Protein AF-A0A534NJG7-F1 (afdb_monomer_lite)

Foldseek 3Di:
DDDVQFDDDWDDWEAAPLGKIWIWGAFGQDPVRFTATWIWIDNDNPPDTDTQGQVQFHHDDPAEHKEWEAENQGWIKIWDQGNQQFTWIWIDPPRRNDIDDIDGLCVVVLFRHKHHWEKYAYHRFKIKIKIWTFNQHDDQQDQPFFTQIFIKIWITNGNVPDIDMDRLQVLFGLATAHDHAPDDDALNPLFPRDKYWDADPLQKIKIKTFRQADDVSSVDSPAHSRDHDNNNNHGDTDMDIRQAAQGSHNVCGPVHHD

pLDDT: mean 92.82, std 7.78, range [56.84, 98.81]

Secondary structure (DSSP, 8-state):
--TTTEES-----EE-TTS-EEEEEEEEE-TTS-EEEEEEEESSTTSS-EEEE-TT----S-----EEEE-TT--EEEEEE-TTS-EEEEEESSTTSS-PPPEESSGGGT--EEEEEEEEE-STT-EEEEEEEES--S-TTSTT---EEEEEEEEESSTTSS-EEEES-TTS-SEES----S-SS-TT--STT--EEEE-TT--EEEEEEE---THHHH-TT--TTTS-GGGS--EEEEEE--SS--SSGGGTTSS--

Sequence (258 aa):
YNLTQCGGLHGHIRVSPDGTAYVPNEDCTDAAGVQRPAVVVSNDNGLTWNVRTISRAKSSRPGGDPSAAAGASNTLYVGYVNYDGHPNIAISRDHGLTWSKPFDAGAGYGIQNAEFAEVIAGDDDRAAFAFLGTPTPGDDQSSGFNGVWHLYVATTYNAGKTWVTADITPADPVQRGCIWNGGGSNPCRNLLDFNDITVDKIGRVLIGYADGCTGSCVDDPTANASFGPASAQDALATIARQASGKTLFRAYDGTLPK

Structure (mmCIF, N/CA/C/O backbone):
data_AF-A0A534NJG7-F1
#
_entry.id   AF-A0A534NJG7-F1
#
loop_
_atom_site.group_PDB
_atom_site.id
_atom_site.type_symbol
_atom_site.label_atom_id
_atom_site.label_alt_id
_atom_site.label_comp_id
_atom_site.label_asym_id
_atom_site.label_entity_id
_atom_site.label_seq_id
_atom_site.pdbx_PDB_ins_code
_atom_site.Cartn_x
_atom_site.Cartn_y
_atom_site.Cartn_z
_atom_site.occupancy
_atom_site.B_iso_or_equiv
_atom_site.auth_seq_id
_atom_site.auth_comp_id
_atom_site.auth_asym_id
_atom_site.auth_atom_id
_atom_site.pdbx_PDB_model_num
ATOM 1 N N . TYR A 1 1 ? -4.910 18.101 17.351 1.00 58.00 1 TYR A N 1
ATOM 2 C CA . TYR A 1 1 ? -3.784 18.071 16.404 1.00 58.00 1 TYR A CA 1
ATOM 3 C C . TYR A 1 1 ? -3.344 19.495 16.095 1.00 58.00 1 TYR A C 1
ATOM 5 O O . TYR A 1 1 ? -4.209 20.337 15.885 1.00 58.00 1 TYR A O 1
ATOM 13 N N . ASN A 1 2 ? -2.046 19.794 16.113 1.00 62.44 2 ASN A N 1
ATOM 14 C CA . ASN A 1 2 ? -1.509 21.027 15.529 1.00 62.44 2 ASN A CA 1
ATOM 15 C C . ASN A 1 2 ? -0.472 20.666 14.449 1.00 62.44 2 ASN A C 1
ATOM 17 O O . ASN A 1 2 ? 0.059 19.557 14.451 1.00 62.44 2 ASN A O 1
ATOM 21 N N . LEU A 1 3 ? -0.160 21.610 13.560 1.00 61.00 3 LEU A N 1
ATOM 22 C CA . LEU A 1 3 ? 0.772 21.418 12.436 1.00 61.00 3 LEU A CA 1
ATOM 23 C C . LEU A 1 3 ? 2.214 21.058 12.852 1.00 61.00 3 LEU A C 1
ATOM 25 O O . LEU A 1 3 ? 3.050 20.836 11.991 1.00 61.00 3 LEU A O 1
ATOM 29 N N . THR A 1 4 ? 2.531 21.039 14.151 1.00 68.50 4 THR A N 1
ATOM 30 C CA . THR A 1 4 ? 3.873 20.694 14.652 1.00 68.50 4 THR A CA 1
ATOM 31 C C . THR A 1 4 ? 3.995 19.238 15.101 1.00 68.50 4 THR A C 1
ATOM 33 O O . THR A 1 4 ? 5.092 18.801 15.428 1.00 68.50 4 THR A O 1
ATOM 36 N N . GLN A 1 5 ? 2.887 18.489 15.156 1.00 82.62 5 GLN A N 1
ATOM 37 C CA . GLN A 1 5 ? 2.891 17.102 15.638 1.00 82.62 5 GLN A CA 1
ATOM 38 C C . GLN A 1 5 ? 3.202 16.082 14.546 1.00 82.62 5 GLN A C 1
ATOM 40 O O . GLN A 1 5 ? 3.773 15.038 14.860 1.00 82.62 5 GLN A O 1
ATOM 45 N N . CYS A 1 6 ? 2.827 16.376 13.302 1.00 88.75 6 CYS A N 1
ATOM 46 C CA . CYS A 1 6 ? 3.183 15.571 12.144 1.00 88.75 6 CYS A CA 1
ATOM 47 C C . CYS A 1 6 ? 3.633 16.478 10.998 1.00 88.75 6 CYS A C 1
ATOM 49 O O . CYS A 1 6 ? 3.140 17.602 10.870 1.00 88.75 6 CYS A O 1
ATOM 51 N N . GLY A 1 7 ? 4.591 16.002 10.212 1.00 84.62 7 GLY A N 1
ATOM 52 C CA . GLY A 1 7 ? 5.098 16.659 9.014 1.00 84.62 7 GLY A CA 1
ATOM 53 C C . GLY A 1 7 ? 4.730 15.886 7.752 1.00 84.62 7 GLY A C 1
ATOM 54 O O . GLY A 1 7 ? 4.012 14.891 7.811 1.00 84.62 7 GLY A O 1
ATOM 55 N N . GLY A 1 8 ? 5.249 16.366 6.622 1.00 80.62 8 GLY A N 1
ATOM 56 C CA . GLY A 1 8 ? 5.170 15.647 5.354 1.00 80.62 8 GLY A CA 1
ATOM 57 C C . GLY A 1 8 ? 3.787 15.637 4.708 1.00 80.62 8 GLY A C 1
ATOM 58 O O . GLY A 1 8 ? 2.964 16.532 4.941 1.00 80.62 8 GLY A O 1
ATOM 59 N N . LEU A 1 9 ? 3.597 14.658 3.831 1.00 80.56 9 LEU A N 1
ATOM 60 C CA . LEU A 1 9 ? 2.327 14.389 3.172 1.00 80.56 9 LEU A CA 1
ATOM 61 C C . LEU A 1 9 ? 1.477 13.496 4.091 1.00 80.56 9 LEU A C 1
ATOM 63 O O . LEU A 1 9 ? 1.755 13.336 5.278 1.00 80.56 9 LEU A O 1
ATOM 67 N N . HIS A 1 10 ? 0.312 13.075 3.630 1.00 89.31 10 HIS A N 1
ATOM 68 C CA . HIS A 1 10 ? -0.522 12.150 4.379 1.00 89.31 10 HIS A CA 1
ATOM 69 C C . HIS A 1 10 ? -1.327 11.338 3.379 1.00 89.31 10 HIS A C 1
ATOM 71 O O . HIS A 1 10 ? -1.745 11.851 2.341 1.00 89.31 10 HIS A O 1
ATOM 77 N N . GLY A 1 11 ? -1.637 10.096 3.727 1.00 91.25 11 GLY A N 1
ATOM 78 C CA . GLY A 1 11 ? -2.454 9.267 2.859 1.00 91.25 11 GLY A CA 1
ATOM 79 C C . GLY A 1 11 ? -3.928 9.632 2.883 1.00 91.25 11 GLY A C 1
ATOM 80 O O . GLY A 1 11 ? -4.393 10.564 3.556 1.00 91.25 11 GLY A O 1
ATOM 81 N N . HIS A 1 12 ? -4.684 8.851 2.122 1.00 92.00 12 HIS A N 1
ATOM 82 C CA . HIS A 1 12 ? -6.112 9.043 1.940 1.00 92.00 12 HIS A CA 1
ATOM 83 C C . HIS A 1 12 ? -6.890 8.837 3.247 1.00 92.00 12 HIS A C 1
ATOM 85 O O . HIS A 1 12 ? -6.704 7.854 3.970 1.00 92.00 12 HIS A O 1
ATOM 91 N N . ILE A 1 13 ? -7.815 9.759 3.533 1.00 94.56 13 ILE A N 1
ATOM 92 C CA . ILE A 1 13 ? -8.723 9.629 4.673 1.00 94.56 13 ILE A CA 1
ATOM 93 C C . ILE A 1 13 ? -9.626 8.407 4.505 1.00 94.56 13 ILE A C 1
ATOM 95 O O . ILE A 1 13 ? -10.226 8.190 3.450 1.00 94.56 13 ILE A O 1
ATOM 99 N N . ARG A 1 14 ? -9.776 7.627 5.575 1.00 95.50 14 ARG A N 1
ATOM 100 C CA . ARG A 1 14 ? -10.650 6.451 5.624 1.00 95.50 14 ARG A CA 1
ATOM 101 C C . ARG A 1 14 ? -11.566 6.530 6.833 1.00 95.50 14 ARG A C 1
ATOM 103 O O . ARG A 1 14 ? -11.164 6.999 7.893 1.00 95.50 14 ARG A O 1
ATOM 110 N N . VAL A 1 15 ? -12.805 6.079 6.668 1.00 96.56 15 VAL A N 1
ATOM 111 C CA . VAL A 1 15 ? -13.825 6.103 7.723 1.00 96.56 15 VAL A CA 1
ATOM 112 C C . VAL A 1 15 ? -14.243 4.670 8.028 1.00 96.56 15 VAL A C 1
ATOM 114 O O . VAL A 1 15 ? -14.611 3.930 7.115 1.00 96.56 15 VAL A O 1
ATOM 117 N N . SER A 1 16 ? -14.148 4.263 9.291 1.00 96.31 16 SER A N 1
ATOM 118 C CA . SER A 1 16 ? -14.582 2.940 9.745 1.00 96.31 16 SER A CA 1
ATOM 119 C C . SER A 1 16 ? -16.105 2.835 9.857 1.00 96.31 16 SER A C 1
ATOM 121 O O . SER A 1 16 ? -16.796 3.855 9.908 1.00 96.31 16 SER A O 1
ATOM 123 N N . PRO A 1 17 ? -16.658 1.610 9.932 1.00 96.62 17 PRO A N 1
ATOM 124 C CA . PRO A 1 17 ? -18.097 1.390 10.093 1.00 96.62 17 PRO A CA 1
ATOM 125 C C . PRO A 1 17 ? -18.761 2.130 11.264 1.00 96.62 17 PRO A C 1
ATOM 127 O O . PRO A 1 17 ? -19.941 2.460 11.178 1.00 96.62 17 PRO A O 1
ATOM 130 N N . ASP A 1 18 ? -18.031 2.404 12.348 1.00 96.31 18 ASP A N 1
ATOM 131 C CA . ASP A 1 18 ? -18.535 3.186 13.487 1.00 96.31 18 ASP A CA 1
ATOM 132 C C . ASP A 1 18 ? -18.445 4.715 13.320 1.00 96.31 18 ASP A C 1
ATOM 134 O O . ASP A 1 18 ? -18.813 5.451 14.234 1.00 96.31 18 ASP A O 1
ATOM 138 N N . GLY A 1 19 ? -17.978 5.201 12.167 1.00 96.88 19 GLY A N 1
ATOM 139 C CA . GLY A 1 19 ? -17.834 6.625 11.868 1.00 96.88 19 GLY A CA 1
ATOM 140 C C . GLY A 1 19 ? -16.500 7.240 12.298 1.00 96.88 19 GLY A C 1
ATOM 141 O O . GLY A 1 19 ? -16.309 8.440 12.108 1.00 96.88 19 GLY A O 1
ATOM 142 N N . THR A 1 20 ? -15.562 6.458 12.843 1.00 97.88 20 THR A N 1
ATOM 143 C CA . THR A 1 20 ? -14.220 6.964 13.161 1.00 97.88 20 THR A CA 1
ATOM 144 C C . THR A 1 20 ? -13.448 7.277 11.879 1.00 97.88 20 THR A C 1
ATOM 146 O O . THR A 1 20 ? -13.284 6.424 11.008 1.00 97.88 20 THR A O 1
ATOM 149 N N . ALA A 1 21 ? -12.943 8.503 11.765 1.00 97.81 21 ALA A N 1
ATOM 150 C CA . ALA A 1 21 ? -12.100 8.933 10.660 1.00 97.81 21 ALA A CA 1
ATOM 151 C C . ALA A 1 21 ? -10.615 8.741 10.992 1.00 97.81 21 ALA A C 1
ATOM 153 O O . ALA A 1 21 ? -10.160 9.087 12.085 1.00 97.81 21 ALA A O 1
ATOM 154 N N . TYR A 1 22 ? -9.863 8.240 10.018 1.00 97.50 22 TYR A N 1
ATOM 155 C CA . TYR A 1 22 ? -8.427 8.000 10.075 1.00 97.50 22 TYR A CA 1
ATOM 156 C C . TYR A 1 22 ? -7.744 8.725 8.923 1.00 97.50 22 TYR A C 1
ATOM 158 O O . TYR A 1 22 ? -8.065 8.477 7.763 1.00 97.50 22 TYR A O 1
ATOM 166 N N . VAL A 1 23 ? -6.777 9.580 9.243 1.00 96.06 23 VAL A N 1
ATOM 167 C CA . VAL A 1 23 ? -5.837 10.153 8.274 1.00 96.06 23 VAL A CA 1
ATOM 168 C C . VAL A 1 23 ? -4.461 9.543 8.553 1.00 96.06 23 VAL A C 1
ATOM 170 O O . VAL A 1 23 ? -3.863 9.873 9.581 1.00 96.06 23 VAL A O 1
ATOM 173 N N . PRO A 1 24 ? -3.983 8.594 7.734 1.00 95.12 24 PRO A N 1
ATOM 174 C CA . PRO A 1 24 ? -2.650 8.024 7.895 1.00 95.12 24 PRO A CA 1
ATOM 175 C C . PRO A 1 24 ? -1.570 9.054 7.537 1.00 95.12 24 PRO A C 1
ATOM 177 O O . PRO A 1 24 ? -1.729 9.802 6.580 1.00 95.12 24 PRO A O 1
ATOM 180 N N . ASN A 1 25 ? -0.481 9.107 8.300 1.00 93.31 25 ASN A N 1
ATOM 181 C CA . ASN A 1 25 ? 0.634 10.028 8.061 1.00 93.31 25 ASN A CA 1
ATOM 182 C C . ASN A 1 25 ? 1.957 9.340 8.414 1.00 93.31 25 ASN A C 1
ATOM 184 O O . ASN A 1 25 ? 2.041 8.593 9.394 1.00 93.31 25 ASN A O 1
ATOM 188 N N . GLU A 1 26 ? 2.967 9.543 7.580 1.00 89.94 26 GLU A N 1
ATOM 189 C CA . GLU A 1 26 ? 4.264 8.882 7.651 1.00 89.94 26 GLU A CA 1
ATOM 190 C C . GLU A 1 26 ? 5.160 9.442 8.744 1.00 89.94 26 GLU A C 1
ATOM 192 O O . GLU A 1 26 ? 6.001 8.702 9.239 1.00 89.94 26 GLU A O 1
ATOM 197 N N . ASP A 1 27 ? 5.002 10.701 9.149 1.00 89.94 27 ASP A N 1
ATOM 198 C CA . ASP A 1 27 ? 5.974 11.405 9.982 1.00 89.94 27 ASP A CA 1
ATOM 199 C C . ASP A 1 27 ? 5.318 12.175 11.133 1.00 89.94 27 ASP A C 1
ATOM 201 O O . ASP A 1 27 ? 5.284 13.405 11.175 1.00 89.94 27 ASP A O 1
ATOM 205 N N . CYS A 1 28 ? 4.826 11.430 12.121 1.00 92.19 28 CYS A N 1
ATOM 206 C CA . CYS A 1 28 ? 4.321 11.979 13.372 1.00 92.19 28 CYS A CA 1
ATOM 207 C C . CYS A 1 28 ? 5.308 11.772 14.525 1.00 92.19 28 CYS A C 1
ATOM 209 O O . CYS A 1 28 ? 5.866 10.691 14.717 1.00 92.19 28 CYS A O 1
ATOM 211 N N . THR A 1 29 ? 5.461 12.789 15.371 1.00 91.06 29 THR A N 1
ATOM 212 C CA . THR A 1 29 ? 6.324 12.724 16.557 1.00 91.06 29 THR A CA 1
ATOM 213 C C . THR A 1 29 ? 5.577 12.095 17.735 1.00 91.06 29 THR A C 1
ATOM 215 O O . THR A 1 29 ? 4.522 12.579 18.153 1.00 91.06 29 THR A O 1
ATOM 218 N N . ASP A 1 30 ? 6.118 11.008 18.291 1.00 90.31 30 ASP A N 1
ATOM 219 C CA . ASP A 1 30 ? 5.579 10.375 19.497 1.00 90.31 30 ASP A CA 1
ATOM 220 C C . ASP A 1 30 ? 5.917 11.158 20.785 1.00 90.31 30 ASP A C 1
ATOM 222 O O . ASP A 1 30 ? 6.674 12.129 20.785 1.00 90.31 30 ASP A O 1
ATOM 226 N N . ALA A 1 31 ? 5.368 10.725 21.925 1.00 88.19 31 ALA A N 1
ATOM 227 C CA . ALA A 1 31 ? 5.602 11.377 23.219 1.00 88.19 31 ALA A CA 1
ATOM 228 C C . ALA A 1 31 ? 7.074 11.350 23.689 1.00 88.19 31 ALA A C 1
ATOM 230 O O . ALA A 1 31 ? 7.432 12.094 24.601 1.00 88.19 31 ALA A O 1
ATOM 231 N N . ALA A 1 32 ? 7.914 10.498 23.095 1.00 89.56 32 ALA A N 1
ATOM 232 C CA . ALA A 1 32 ? 9.347 10.408 23.357 1.00 89.56 32 ALA A CA 1
ATOM 233 C C . ALA A 1 32 ? 10.189 11.208 22.342 1.00 89.56 32 ALA A C 1
ATOM 235 O O . ALA A 1 32 ? 11.417 11.155 22.405 1.00 89.56 32 ALA A O 1
ATOM 236 N N . GLY A 1 33 ? 9.559 11.948 21.422 1.00 88.62 33 GLY A N 1
ATOM 237 C CA . GLY A 1 33 ? 10.247 12.735 20.399 1.00 88.62 33 GLY A CA 1
ATOM 238 C C . GLY A 1 33 ? 10.725 11.919 19.195 1.00 88.62 33 GLY A C 1
ATOM 239 O O . GLY A 1 33 ? 11.579 12.391 18.451 1.00 88.62 33 GLY A O 1
ATOM 240 N N . VAL A 1 34 ? 10.224 10.694 19.005 1.00 89.44 34 VAL A N 1
ATOM 241 C CA . VAL A 1 34 ? 10.601 9.825 17.880 1.00 89.44 34 VAL A CA 1
ATOM 242 C C . VAL A 1 34 ? 9.593 9.977 16.745 1.00 89.44 34 VAL A C 1
ATOM 244 O O . VAL A 1 34 ? 8.391 9.833 16.963 1.00 89.44 34 VAL A O 1
ATOM 247 N N . GLN A 1 35 ? 10.096 10.208 15.533 1.00 90.19 35 GLN A N 1
ATOM 248 C CA . GLN A 1 35 ? 9.315 10.227 14.295 1.00 90.19 35 GLN A CA 1
ATOM 249 C C . GLN A 1 35 ? 8.847 8.818 13.908 1.00 90.19 35 GLN A C 1
ATOM 251 O O . GLN A 1 35 ? 9.645 7.870 13.856 1.00 90.19 35 GLN A O 1
ATOM 256 N N . ARG A 1 36 ? 7.539 8.663 13.685 1.00 92.38 36 ARG A N 1
ATOM 257 C CA . ARG A 1 36 ? 6.889 7.384 13.377 1.00 92.38 36 ARG A CA 1
ATOM 258 C C . ARG A 1 36 ? 5.701 7.565 12.436 1.00 92.38 36 ARG A C 1
ATOM 260 O O . ARG A 1 36 ? 4.989 8.563 12.562 1.00 92.38 36 ARG A O 1
ATOM 267 N N . PRO A 1 37 ? 5.372 6.532 11.642 1.00 93.19 37 PRO A N 1
ATOM 268 C CA . PRO A 1 37 ? 4.081 6.461 10.991 1.00 93.19 37 PRO A CA 1
ATOM 269 C C . PRO A 1 37 ? 2.973 6.412 12.045 1.00 93.19 37 PRO A C 1
ATOM 271 O O . PRO A 1 37 ? 3.138 5.857 13.144 1.00 93.19 37 PRO A O 1
ATOM 274 N N . ALA A 1 38 ? 1.833 6.995 11.713 1.00 94.56 38 ALA A N 1
ATOM 275 C CA . ALA A 1 38 ? 0.699 7.131 12.605 1.00 94.56 38 ALA A CA 1
ATOM 276 C C . ALA A 1 38 ? -0.618 7.153 11.835 1.00 94.56 38 ALA A C 1
ATOM 278 O O . ALA A 1 38 ? -0.666 7.295 10.616 1.00 94.56 38 ALA A O 1
ATOM 279 N N . VAL A 1 39 ? -1.705 7.091 12.597 1.00 95.75 39 VAL A N 1
ATOM 280 C CA . VAL A 1 39 ? -3.009 7.572 12.143 1.00 95.75 39 VAL A CA 1
ATOM 281 C C . VAL A 1 39 ? -3.439 8.748 13.008 1.00 95.75 39 VAL A C 1
ATOM 283 O O . VAL A 1 39 ? -3.312 8.722 14.235 1.00 95.75 39 VAL A O 1
ATOM 286 N N . VAL A 1 40 ? -3.954 9.791 12.372 1.00 95.69 40 VAL A N 1
ATOM 287 C CA . VAL A 1 40 ? -4.630 10.901 13.035 1.00 95.69 40 VAL A CA 1
ATOM 288 C C . VAL A 1 40 ? -6.119 10.568 13.066 1.00 95.69 40 VAL A C 1
ATOM 290 O O . VAL A 1 40 ? -6.739 10.360 12.026 1.00 95.69 40 VAL A O 1
ATOM 293 N N . VAL A 1 41 ? -6.675 10.456 14.270 1.00 97.12 41 VAL A N 1
ATOM 294 C CA . VAL A 1 41 ? -7.992 9.856 14.518 1.00 97.12 41 VAL A CA 1
ATOM 295 C C . VAL A 1 41 ? -8.986 10.904 14.985 1.00 97.12 41 VAL A C 1
ATOM 297 O O . VAL A 1 41 ? -8.693 11.646 15.928 1.00 97.12 41 VAL A O 1
ATOM 300 N N . SER A 1 42 ? -10.173 10.908 14.386 1.00 97.31 42 SER A N 1
ATOM 301 C CA . SER A 1 42 ? -11.335 11.655 14.867 1.00 97.31 42 SER A CA 1
ATOM 302 C C . SER A 1 42 ? -12.520 10.720 15.083 1.00 97.31 42 SER A C 1
ATOM 304 O O . SER A 1 42 ? -12.878 9.943 14.203 1.00 97.31 42 SER A O 1
ATOM 306 N N . ASN A 1 43 ? -13.150 10.823 16.252 1.00 95.75 43 ASN A N 1
ATOM 307 C CA . ASN A 1 43 ? -14.367 10.086 16.610 1.00 95.75 43 ASN A CA 1
ATOM 308 C C . ASN A 1 43 ? -15.606 11.003 16.646 1.00 9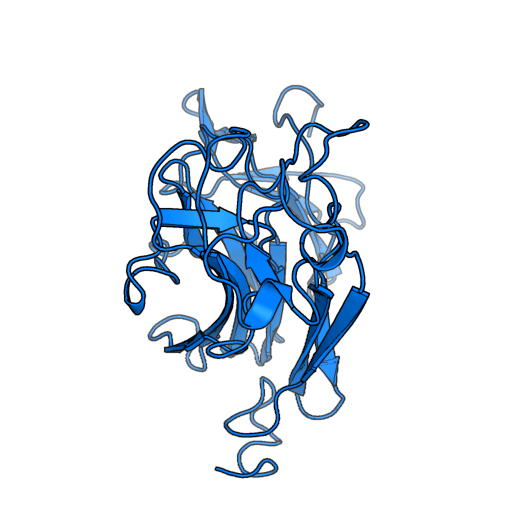5.75 43 ASN A C 1
ATOM 310 O O . ASN A 1 43 ? -16.656 10.615 17.150 1.00 95.75 43 ASN A O 1
ATOM 314 N N . ASP A 1 44 ? -15.472 12.244 16.178 1.00 94.56 44 ASP A N 1
ATOM 315 C CA . ASP A 1 44 ? -16.457 13.315 16.346 1.00 94.56 44 ASP A CA 1
ATOM 316 C C . ASP A 1 44 ? -16.652 14.127 15.058 1.00 94.56 44 ASP A C 1
ATOM 318 O O . ASP A 1 44 ? -16.811 15.347 15.087 1.00 94.56 44 ASP A O 1
ATOM 322 N N . ASN A 1 45 ? -16.657 13.437 13.912 1.00 89.00 45 ASN A N 1
ATOM 323 C CA . ASN A 1 45 ? -16.851 14.027 12.583 1.00 89.00 45 ASN A CA 1
ATOM 324 C C . ASN A 1 45 ? -15.836 15.133 12.241 1.00 89.00 45 ASN A C 1
ATOM 326 O O . ASN A 1 45 ? -16.171 16.125 11.594 1.00 89.00 45 ASN A O 1
ATOM 330 N N . GLY A 1 46 ? -14.587 14.966 12.674 1.00 91.81 46 GLY A N 1
ATOM 331 C CA . GLY A 1 46 ? -13.481 15.861 12.351 1.00 91.81 46 GLY A CA 1
ATOM 332 C C . GLY A 1 46 ? -13.380 17.109 13.228 1.00 91.81 46 GLY A C 1
ATOM 333 O O . GLY A 1 46 ? -12.579 17.988 12.904 1.00 91.81 46 GLY A O 1
ATOM 334 N N . LEU A 1 47 ? -14.149 17.206 14.321 1.00 92.38 47 LEU A N 1
ATOM 335 C CA . LEU A 1 47 ? -14.065 18.335 15.255 1.00 92.38 47 LEU A CA 1
ATOM 336 C C . LEU A 1 47 ? -12.780 18.285 16.089 1.00 92.38 47 LEU A C 1
ATOM 338 O O . LEU A 1 47 ? -12.134 19.314 16.296 1.00 92.38 47 LEU A O 1
ATOM 342 N N . THR A 1 48 ? -12.384 17.095 16.541 1.00 93.94 48 THR A N 1
ATOM 343 C CA . THR A 1 48 ? -11.127 16.866 17.252 1.00 93.94 48 THR A CA 1
ATOM 344 C C . THR A 1 48 ? -10.331 15.722 16.639 1.00 93.94 48 THR A C 1
ATOM 346 O O . THR A 1 48 ? -10.869 14.765 16.088 1.00 93.94 48 THR A O 1
ATOM 349 N N . TRP A 1 49 ? -9.004 15.846 16.733 1.00 94.06 49 TRP A N 1
ATOM 350 C CA . TRP A 1 49 ? -8.049 14.945 16.094 1.00 94.06 49 TRP A CA 1
ATOM 351 C C . TRP A 1 49 ? -6.922 14.569 17.053 1.00 94.06 49 TRP A C 1
ATOM 353 O O . TRP A 1 49 ? -6.246 15.452 17.606 1.00 94.06 49 TRP A O 1
ATOM 363 N N . ASN A 1 50 ? -6.701 13.263 17.201 1.00 94.88 50 ASN A N 1
ATOM 364 C CA . ASN A 1 50 ? -5.712 12.657 18.087 1.00 94.88 50 ASN A CA 1
ATOM 365 C C . ASN A 1 50 ? -4.694 11.845 17.283 1.00 94.88 50 ASN A C 1
ATOM 367 O O . ASN A 1 50 ? -5.072 10.952 16.531 1.00 94.88 50 ASN A O 1
ATOM 371 N N . VAL A 1 51 ? -3.404 12.112 17.478 1.00 95.19 51 VAL A N 1
ATOM 372 C CA . VAL A 1 51 ? -2.325 11.359 16.823 1.00 95.19 51 VAL A CA 1
ATOM 373 C C . VAL A 1 51 ? -2.113 10.025 17.541 1.00 95.19 51 VAL A C 1
ATOM 375 O O . VAL A 1 51 ? -1.972 9.985 18.766 1.00 95.19 51 VAL A O 1
ATOM 378 N N . ARG A 1 52 ? -2.078 8.931 16.779 1.00 95.88 52 ARG A N 1
ATOM 379 C CA . ARG A 1 52 ? -1.846 7.563 17.257 1.00 95.88 52 ARG A CA 1
ATOM 380 C C . ARG A 1 52 ? -0.645 6.964 16.526 1.00 95.88 52 ARG A C 1
ATOM 382 O O . ARG A 1 52 ? -0.791 6.380 15.454 1.00 95.88 52 ARG A O 1
ATOM 389 N N . THR A 1 53 ? 0.547 7.144 17.090 1.00 95.69 53 THR A N 1
ATOM 390 C CA . THR A 1 53 ? 1.796 6.645 16.497 1.00 95.69 53 THR A CA 1
ATOM 391 C C . THR A 1 53 ? 1.926 5.128 16.625 1.00 95.69 53 THR A C 1
ATOM 393 O O . THR A 1 53 ? 1.554 4.528 17.638 1.00 95.69 53 THR A O 1
ATOM 396 N N . ILE A 1 54 ? 2.501 4.491 15.604 1.00 94.94 54 ILE A N 1
ATOM 397 C CA . ILE A 1 54 ? 2.773 3.052 15.592 1.00 94.94 54 ILE A CA 1
ATOM 398 C C . ILE A 1 54 ? 4.081 2.807 16.356 1.00 94.94 54 ILE A C 1
ATOM 400 O O . ILE A 1 54 ? 5.177 2.899 15.812 1.00 94.94 54 ILE A O 1
ATOM 404 N N . SER A 1 55 ? 3.984 2.488 17.648 1.00 87.19 55 SER A N 1
ATOM 405 C CA . SER A 1 55 ? 5.101 2.505 18.619 1.00 87.19 55 SER A CA 1
ATOM 406 C C . SER A 1 55 ? 6.341 1.655 18.285 1.00 87.19 55 SER A C 1
ATOM 408 O O . SER A 1 55 ? 7.409 1.873 18.858 1.00 87.19 55 SER A O 1
ATOM 410 N N . ARG A 1 56 ? 6.233 0.677 17.379 1.00 83.00 56 ARG A N 1
ATOM 411 C CA . ARG A 1 56 ? 7.352 -0.179 16.934 1.00 83.00 56 ARG A CA 1
ATOM 412 C C . ARG A 1 56 ? 7.874 0.157 15.535 1.00 83.00 56 ARG A C 1
ATOM 414 O O . ARG A 1 56 ? 8.840 -0.462 15.103 1.00 83.00 56 ARG A O 1
ATOM 421 N N . ALA A 1 57 ? 7.253 1.112 14.855 1.00 87.12 57 ALA A N 1
ATOM 422 C CA . ALA A 1 57 ? 7.685 1.632 13.566 1.00 87.12 57 ALA A CA 1
ATOM 423 C C . ALA A 1 57 ? 8.634 2.819 13.761 1.00 87.12 57 ALA A C 1
ATOM 425 O O . ALA A 1 57 ? 8.625 3.448 14.823 1.00 87.12 57 ALA A O 1
ATOM 426 N N . LYS A 1 58 ? 9.440 3.139 12.753 1.00 83.38 58 LYS A N 1
ATOM 427 C CA . LYS A 1 58 ? 10.215 4.383 12.719 1.00 83.38 58 LYS A CA 1
ATOM 428 C C . LYS A 1 58 ? 10.057 5.026 11.353 1.00 83.38 58 LYS A C 1
ATOM 430 O O . LYS A 1 58 ? 9.982 4.312 10.355 1.00 83.38 58 LYS A O 1
ATOM 435 N N . SER A 1 59 ? 10.090 6.348 11.341 1.00 80.19 59 SER A N 1
ATOM 436 C CA . SER A 1 59 ? 10.169 7.150 10.124 1.00 80.19 59 SER A CA 1
ATOM 437 C C . SER A 1 59 ? 11.558 7.744 10.036 1.00 80.19 59 SER A C 1
ATOM 439 O O . SER A 1 59 ? 12.066 8.280 11.019 1.00 80.19 59 SER A O 1
ATOM 441 N N . SER A 1 60 ? 12.197 7.629 8.879 1.00 59.66 60 SER A N 1
ATOM 442 C CA . SER A 1 60 ? 13.386 8.435 8.574 1.00 59.66 60 SER A CA 1
ATOM 443 C C . SER A 1 60 ? 13.669 8.545 7.079 1.00 59.66 60 SER A C 1
ATOM 445 O O . SER A 1 60 ? 14.769 8.945 6.700 1.00 59.66 60 SER A O 1
ATOM 447 N N . ARG A 1 61 ? 12.722 8.144 6.228 1.00 63.78 61 ARG A N 1
ATOM 448 C CA . ARG A 1 61 ? 12.878 8.162 4.778 1.00 63.78 61 ARG A CA 1
ATOM 449 C C . ARG A 1 61 ? 11.651 8.839 4.168 1.00 63.78 61 ARG A C 1
ATOM 451 O O . ARG A 1 61 ? 10.547 8.457 4.546 1.00 63.78 61 ARG A O 1
ATOM 458 N N . PRO A 1 62 ? 11.814 9.835 3.281 1.00 56.84 62 PRO A N 1
ATOM 459 C CA . PRO A 1 62 ? 10.716 10.266 2.430 1.00 56.84 62 PRO A CA 1
ATOM 460 C C . PRO A 1 62 ? 10.389 9.100 1.494 1.00 56.84 62 PRO A C 1
ATOM 462 O O . PRO A 1 62 ? 11.193 8.771 0.627 1.00 56.84 62 PRO A O 1
ATOM 465 N N . GLY A 1 63 ? 9.260 8.440 1.719 1.00 59.25 63 GLY A N 1
ATOM 466 C CA . GLY A 1 63 ? 8.854 7.262 0.960 1.00 59.25 63 GLY A CA 1
ATOM 467 C C . GLY A 1 63 ? 7.405 6.939 1.275 1.00 59.25 63 GLY A C 1
ATOM 468 O O . GLY A 1 63 ? 7.122 6.525 2.396 1.00 59.25 63 GLY A O 1
ATOM 469 N N . GLY A 1 64 ? 6.545 7.193 0.286 1.00 76.38 64 GLY A N 1
ATOM 470 C CA . GLY A 1 64 ? 5.112 6.906 0.227 1.00 76.38 64 GLY A CA 1
ATOM 471 C C . GLY A 1 64 ? 4.222 7.389 1.379 1.00 76.38 64 GLY A C 1
ATOM 472 O O . GLY A 1 64 ? 4.451 7.095 2.551 1.00 76.38 64 GLY A O 1
ATOM 473 N N . ASP A 1 65 ? 3.101 8.011 1.028 1.00 88.31 65 ASP A N 1
ATOM 474 C CA . ASP A 1 65 ? 1.987 8.177 1.958 1.00 88.31 65 ASP A CA 1
ATOM 475 C C . ASP A 1 65 ? 1.547 6.806 2.522 1.00 88.31 65 ASP A C 1
ATOM 477 O O . ASP A 1 65 ? 1.379 5.851 1.754 1.00 88.31 65 ASP A O 1
ATOM 481 N N . PRO A 1 66 ? 1.353 6.643 3.847 1.00 93.38 66 PRO A N 1
ATOM 482 C CA . PRO A 1 66 ? 0.822 5.402 4.391 1.00 93.38 66 PRO A CA 1
ATOM 483 C C . PRO A 1 66 ? -0.664 5.269 4.066 1.00 93.38 66 PRO A C 1
ATOM 485 O O . PRO A 1 66 ? -1.362 6.263 3.897 1.00 93.38 66 PRO A O 1
ATOM 488 N N . SER A 1 67 ? -1.196 4.052 4.101 1.00 96.50 67 SER A N 1
ATOM 489 C CA . SER A 1 67 ? -2.617 3.802 3.843 1.00 96.50 67 SER A CA 1
ATOM 490 C C . SER A 1 67 ? -3.251 2.993 4.964 1.00 96.50 67 SER A C 1
ATOM 492 O O . SER A 1 67 ? -2.603 2.191 5.644 1.00 96.50 67 SER A O 1
ATOM 494 N N . ALA A 1 68 ? -4.535 3.242 5.201 1.00 97.62 68 ALA A N 1
ATOM 495 C CA . ALA A 1 68 ? -5.285 2.648 6.293 1.00 97.62 68 ALA A CA 1
ATOM 496 C C . ALA A 1 68 ? -6.631 2.110 5.808 1.00 97.62 68 ALA A C 1
ATOM 498 O O . ALA A 1 68 ? -7.269 2.685 4.935 1.00 97.62 68 ALA A O 1
ATOM 499 N N . ALA A 1 69 ? -7.117 1.039 6.423 1.00 98.38 69 ALA A N 1
ATOM 500 C CA . ALA A 1 69 ? -8.502 0.612 6.270 1.00 98.38 69 ALA A CA 1
ATOM 501 C C . ALA A 1 69 ? -8.996 -0.078 7.535 1.00 98.38 69 ALA A C 1
ATOM 503 O O . ALA A 1 69 ? -8.229 -0.724 8.250 1.00 98.38 69 ALA A O 1
ATOM 504 N N . ALA A 1 70 ? -10.294 0.039 7.796 1.00 98.38 70 ALA A N 1
ATOM 505 C CA . ALA A 1 70 ? -10.948 -0.638 8.902 1.00 98.38 70 ALA A CA 1
ATOM 506 C C . ALA A 1 70 ? -11.877 -1.732 8.376 1.00 98.38 70 ALA A C 1
ATOM 508 O O . ALA A 1 70 ? -12.627 -1.512 7.425 1.00 98.38 70 ALA A O 1
ATOM 509 N N . GLY A 1 71 ? -11.818 -2.907 8.998 1.00 98.12 71 GLY A N 1
ATOM 510 C CA . GLY A 1 71 ? -12.740 -3.998 8.714 1.00 98.12 71 GLY A CA 1
ATOM 511 C C . GLY A 1 71 ? -14.131 -3.767 9.311 1.00 98.12 71 GLY A C 1
ATOM 512 O O . GLY A 1 71 ? -14.382 -2.788 10.017 1.00 98.12 71 GLY A O 1
ATOM 513 N N . ALA A 1 72 ? -15.044 -4.700 9.039 1.00 97.94 72 ALA A N 1
ATOM 514 C CA . ALA A 1 72 ? -16.462 -4.603 9.398 1.00 97.94 72 ALA A CA 1
ATOM 515 C C . ALA A 1 72 ? -16.767 -4.411 10.903 1.00 97.94 72 ALA A C 1
ATOM 517 O O . ALA A 1 72 ? -17.883 -4.026 11.246 1.00 97.94 72 ALA A O 1
ATOM 518 N N . SER A 1 73 ? -15.825 -4.687 11.811 1.00 97.75 73 SER A N 1
ATOM 519 C CA . SER A 1 73 ? -15.954 -4.440 13.258 1.00 97.75 73 SER A CA 1
ATOM 520 C C . SER A 1 73 ? -14.837 -3.538 13.797 1.00 97.75 73 SER A C 1
ATOM 522 O O . SER A 1 73 ? -14.477 -3.613 14.970 1.00 97.75 73 SER A O 1
ATOM 524 N N . ASN A 1 74 ? -14.342 -2.637 12.943 1.00 97.88 74 ASN A N 1
ATOM 525 C CA . ASN A 1 74 ? -13.368 -1.590 13.245 1.00 97.88 74 ASN A CA 1
ATOM 526 C C . ASN A 1 74 ? -11.947 -2.076 13.586 1.00 97.88 74 ASN A C 1
ATOM 528 O O . ASN A 1 74 ? -11.157 -1.294 14.121 1.00 97.88 74 ASN A O 1
ATOM 532 N N . THR A 1 75 ? -11.564 -3.316 13.252 1.00 98.62 75 THR A N 1
ATOM 533 C CA . THR A 1 75 ? -10.137 -3.676 13.236 1.00 98.62 75 THR A CA 1
ATOM 534 C C . THR A 1 75 ? -9.439 -2.816 12.186 1.00 98.62 75 THR A C 1
ATOM 536 O O . THR A 1 75 ? -9.738 -2.905 10.996 1.00 98.62 75 THR A O 1
ATOM 539 N N . LEU A 1 76 ? -8.508 -1.982 12.640 1.00 98.62 76 LEU A N 1
ATOM 540 C CA . LEU A 1 76 ? -7.745 -1.054 11.821 1.00 98.62 76 LEU A CA 1
ATOM 541 C C . LEU A 1 76 ? -6.461 -1.724 11.328 1.00 98.62 76 LEU A C 1
ATOM 543 O O . LEU A 1 76 ? -5.684 -2.241 12.129 1.00 98.62 76 LEU A O 1
ATOM 547 N N . TYR A 1 77 ? -6.218 -1.644 10.026 1.00 98.69 77 TYR A N 1
ATOM 548 C CA . TYR A 1 77 ? -5.003 -2.078 9.345 1.00 98.69 77 TYR A CA 1
ATOM 549 C C . TYR A 1 77 ? -4.306 -0.848 8.767 1.00 98.69 77 TYR A C 1
ATOM 551 O O . TYR A 1 77 ? -4.961 -0.043 8.108 1.00 98.69 77 TYR A O 1
ATOM 559 N N . VAL A 1 78 ? -3.002 -0.697 9.008 1.00 98.12 78 VAL A N 1
ATOM 560 C CA . VAL A 1 78 ? -2.205 0.430 8.497 1.00 98.12 78 VAL A CA 1
ATOM 561 C C . VAL A 1 78 ? -0.942 -0.095 7.836 1.00 98.12 78 VAL A C 1
ATOM 563 O O . VAL A 1 78 ? -0.108 -0.703 8.509 1.00 98.12 78 VAL A O 1
ATOM 566 N N . GLY A 1 79 ? -0.833 0.129 6.531 1.00 96.81 79 GLY A N 1
ATOM 567 C CA . GLY A 1 79 ? 0.309 -0.211 5.692 1.00 96.81 79 GLY A CA 1
ATOM 568 C C . GLY A 1 79 ? 1.169 1.024 5.458 1.00 96.81 79 GLY A C 1
ATOM 569 O O . GLY A 1 79 ? 0.646 2.119 5.266 1.00 96.81 79 GLY A O 1
ATOM 570 N N . TYR A 1 80 ? 2.482 0.859 5.526 1.00 95.00 80 TYR A N 1
ATOM 571 C CA . TYR A 1 80 ? 3.447 1.948 5.426 1.00 95.00 80 TYR A CA 1
ATOM 572 C C . TYR A 1 80 ? 4.800 1.420 4.956 1.00 95.00 80 TYR A C 1
ATOM 574 O O . TYR A 1 80 ? 5.111 0.242 5.139 1.00 95.00 80 TYR A O 1
ATOM 582 N N . VAL A 1 81 ? 5.634 2.297 4.408 1.00 93.56 81 VAL A N 1
ATOM 583 C CA . VAL A 1 81 ? 7.048 1.995 4.167 1.00 93.56 81 VAL A CA 1
ATOM 584 C C . VAL A 1 81 ? 7.824 2.376 5.423 1.00 93.56 81 VAL A C 1
ATOM 586 O O . VAL A 1 81 ? 7.748 3.499 5.918 1.00 93.56 81 VAL A O 1
ATOM 589 N N . ASN A 1 82 ? 8.504 1.408 6.026 1.00 91.81 82 ASN A N 1
ATOM 590 C CA . ASN A 1 82 ? 9.285 1.627 7.236 1.00 91.81 82 ASN A CA 1
ATOM 591 C C . ASN A 1 82 ? 10.637 2.278 6.893 1.00 91.81 82 ASN A C 1
ATOM 593 O O . ASN A 1 82 ? 11.077 2.263 5.747 1.00 91.81 82 ASN A O 1
ATOM 597 N N . TYR A 1 83 ? 11.324 2.839 7.893 1.00 88.56 83 TYR A N 1
ATOM 598 C CA . TYR A 1 83 ? 12.589 3.565 7.692 1.00 88.56 83 TYR A CA 1
ATOM 599 C C . TYR A 1 83 ? 13.680 2.801 6.914 1.00 88.56 83 TYR A C 1
ATOM 601 O O . TYR A 1 83 ? 14.567 3.416 6.326 1.00 88.56 83 TYR A O 1
ATOM 609 N N . ASP A 1 84 ? 13.641 1.470 6.952 1.00 91.25 84 ASP A N 1
ATOM 610 C CA . ASP A 1 84 ? 14.561 0.555 6.279 1.00 91.25 84 ASP A CA 1
ATOM 611 C C . ASP A 1 84 ? 14.163 0.251 4.823 1.00 91.25 84 ASP A C 1
ATOM 613 O O . ASP A 1 84 ? 14.867 -0.501 4.162 1.00 91.25 84 ASP A O 1
ATOM 617 N N . GLY A 1 85 ? 13.085 0.854 4.309 1.00 92.62 85 GLY A N 1
ATOM 618 C CA . GLY A 1 85 ? 12.567 0.650 2.952 1.00 92.62 85 GLY A CA 1
ATOM 619 C C . GLY A 1 85 ? 11.581 -0.515 2.829 1.00 92.62 85 GLY A C 1
ATOM 620 O O . GLY A 1 85 ? 11.057 -0.763 1.745 1.00 92.62 85 GLY A O 1
ATOM 621 N N . HIS A 1 86 ? 11.301 -1.230 3.923 1.00 95.62 86 HIS A N 1
ATOM 622 C CA . HIS A 1 86 ? 10.428 -2.400 3.894 1.00 95.62 86 HIS A CA 1
ATOM 623 C C . HIS A 1 86 ? 8.940 -2.011 3.993 1.00 95.62 86 HIS A C 1
ATOM 625 O O . HIS A 1 86 ? 8.580 -1.150 4.804 1.00 95.62 86 HIS A O 1
ATOM 631 N N . PRO A 1 87 ? 8.049 -2.656 3.217 1.00 96.31 87 PRO A N 1
ATOM 632 C CA . PRO A 1 87 ? 6.611 -2.446 3.316 1.00 96.31 87 PRO A CA 1
ATOM 633 C C . PRO A 1 87 ? 6.070 -3.199 4.534 1.00 96.31 87 PRO A C 1
ATOM 635 O O . PRO A 1 87 ? 5.983 -4.430 4.548 1.00 96.31 87 PRO A O 1
ATOM 638 N N . ASN A 1 88 ? 5.673 -2.462 5.565 1.00 96.94 88 ASN A N 1
ATOM 639 C CA . ASN A 1 88 ? 5.200 -3.015 6.825 1.00 96.94 88 ASN A CA 1
ATOM 640 C C . ASN A 1 88 ? 3.713 -2.737 7.038 1.00 96.94 88 ASN A C 1
ATOM 642 O O . ASN A 1 88 ? 3.185 -1.706 6.633 1.00 96.94 88 ASN A O 1
ATOM 646 N N . ILE A 1 89 ? 3.041 -3.645 7.747 1.00 97.94 89 ILE A N 1
ATOM 647 C CA . ILE A 1 89 ? 1.641 -3.483 8.149 1.00 97.94 89 ILE A CA 1
ATOM 648 C C . ILE A 1 89 ? 1.454 -3.720 9.647 1.00 97.94 89 ILE A C 1
ATOM 650 O O . ILE A 1 89 ? 1.959 -4.694 10.215 1.00 97.94 89 ILE A O 1
ATOM 654 N N . ALA A 1 90 ? 0.721 -2.821 10.303 1.00 97.81 90 ALA A N 1
ATOM 655 C CA . ALA A 1 90 ? 0.365 -2.899 11.717 1.00 97.81 90 ALA A CA 1
ATOM 656 C C . ALA A 1 90 ? -1.156 -2.906 11.906 1.00 97.81 90 ALA A C 1
ATOM 658 O O . ALA A 1 90 ? -1.904 -2.374 11.087 1.00 97.81 90 ALA A O 1
ATOM 659 N N . ILE A 1 91 ? -1.610 -3.527 12.997 1.00 98.50 91 ILE A N 1
ATOM 660 C CA . ILE A 1 91 ? -3.032 -3.738 13.278 1.00 98.50 91 ILE A CA 1
ATOM 661 C C . ILE A 1 91 ? -3.376 -3.176 14.650 1.00 98.50 91 ILE A C 1
ATOM 663 O O . ILE A 1 91 ? -2.653 -3.427 15.618 1.00 98.50 91 ILE A O 1
ATOM 667 N N . SER A 1 92 ? -4.509 -2.491 14.747 1.00 98.38 92 SER A N 1
ATOM 668 C CA . SER A 1 92 ? -5.105 -2.043 16.002 1.00 98.38 92 SER A CA 1
ATOM 669 C C . SER A 1 92 ? -6.557 -2.513 16.111 1.00 98.38 92 SER A C 1
ATOM 671 O O . SER A 1 92 ? -7.260 -2.644 15.113 1.00 98.38 92 SER A O 1
ATOM 673 N N . ARG A 1 93 ? -7.006 -2.787 17.340 1.00 97.69 93 ARG A N 1
ATOM 674 C CA . ARG A 1 93 ? -8.398 -3.168 17.663 1.00 97.69 93 ARG A CA 1
ATOM 675 C C . ARG A 1 93 ? -9.080 -2.168 18.597 1.00 97.69 93 ARG A C 1
ATOM 677 O O . ARG A 1 93 ? -10.129 -2.453 19.157 1.00 97.69 93 ARG A O 1
ATOM 684 N N . ASP A 1 94 ? -8.440 -1.028 18.809 1.00 97.31 94 ASP A N 1
ATOM 685 C CA . ASP A 1 94 ? -8.822 -0.002 19.776 1.00 97.31 94 ASP A CA 1
ATOM 686 C C . ASP A 1 94 ? -8.521 1.397 19.217 1.00 97.31 94 ASP A C 1
ATOM 688 O O . ASP A 1 94 ? -8.050 2.291 19.918 1.00 97.31 94 ASP A O 1
ATOM 692 N N . HIS A 1 95 ? -8.785 1.577 17.919 1.00 96.62 95 HIS A N 1
ATOM 693 C CA . HIS A 1 95 ? -8.651 2.850 17.203 1.00 96.62 95 HIS A CA 1
ATOM 694 C C . HIS A 1 95 ? -7.251 3.486 17.312 1.00 96.62 95 HIS A C 1
ATOM 696 O O . HIS A 1 95 ? -7.107 4.703 17.435 1.00 96.62 95 HIS A O 1
ATOM 702 N N . GLY A 1 96 ? -6.208 2.658 17.261 1.00 96.44 96 GLY A N 1
ATOM 703 C CA . GLY A 1 96 ? -4.803 3.066 17.279 1.00 96.44 96 GLY A CA 1
ATOM 704 C C . GLY A 1 96 ? -4.217 3.291 18.675 1.00 96.44 96 GLY A C 1
ATOM 705 O O . GLY A 1 96 ? -3.094 3.784 18.782 1.00 96.44 96 GLY A O 1
ATOM 706 N N . LEU A 1 97 ? -4.938 2.963 19.754 1.00 96.31 97 LEU A N 1
ATOM 707 C CA . LEU A 1 97 ? -4.399 3.071 21.117 1.00 96.31 97 LEU A CA 1
ATOM 708 C C . LEU A 1 97 ? -3.305 2.028 21.379 1.00 96.31 97 LEU A C 1
ATOM 710 O O . LEU A 1 97 ? -2.297 2.334 22.018 1.00 96.31 97 LEU A O 1
ATOM 714 N N . THR A 1 98 ? -3.475 0.817 20.852 1.00 96.75 98 THR A N 1
ATOM 715 C CA . THR A 1 98 ? -2.470 -0.243 20.858 1.00 96.75 98 THR A CA 1
ATOM 716 C C . THR A 1 98 ? -2.280 -0.833 19.465 1.00 96.75 98 THR A C 1
ATOM 718 O O . THR A 1 98 ? -3.177 -0.821 18.620 1.00 96.75 98 THR A O 1
ATOM 721 N N . TRP A 1 99 ? -1.078 -1.360 19.228 1.00 97.44 99 TRP A N 1
ATOM 722 C CA . TRP A 1 99 ? -0.660 -1.892 17.934 1.00 97.44 99 TRP A CA 1
ATOM 723 C C . TRP A 1 99 ? -0.076 -3.294 18.072 1.00 97.44 99 TRP A C 1
ATOM 725 O O . TRP A 1 99 ? 0.640 -3.604 19.030 1.00 97.44 99 TRP A O 1
ATOM 735 N N . SER A 1 100 ? -0.331 -4.135 17.073 1.00 96.94 100 SER A N 1
ATOM 736 C CA . SER A 1 100 ? 0.383 -5.395 16.886 1.00 96.94 100 SER A CA 1
ATOM 737 C C . SER A 1 100 ? 1.878 -5.157 16.646 1.00 96.94 100 SER A C 1
ATOM 739 O O . SER A 1 100 ? 2.330 -4.051 16.347 1.00 96.94 100 SER A O 1
ATOM 741 N N . LYS A 1 101 ? 2.680 -6.228 16.712 1.00 95.31 101 LYS A N 1
ATOM 742 C CA . LYS A 1 101 ? 4.004 -6.192 16.078 1.00 95.31 101 LYS A CA 1
ATOM 743 C C . LYS A 1 101 ? 3.789 -5.952 14.570 1.00 95.31 101 LYS A C 1
ATOM 745 O O . LYS A 1 101 ? 2.974 -6.683 14.002 1.00 95.31 101 LYS A O 1
ATOM 750 N N . PRO A 1 102 ? 4.480 -4.982 13.942 1.00 95.50 102 PRO A N 1
ATOM 751 C CA . PRO A 1 102 ? 4.424 -4.828 12.497 1.00 95.50 102 PRO A CA 1
ATOM 752 C C . PRO A 1 102 ? 4.886 -6.100 11.787 1.00 95.50 102 PRO A C 1
ATOM 754 O O . PRO A 1 102 ? 5.847 -6.746 12.224 1.00 95.50 102 PRO A O 1
ATOM 757 N N . PHE A 1 103 ? 4.179 -6.465 10.726 1.00 97.81 103 PHE A N 1
ATOM 758 C CA . PHE A 1 103 ? 4.552 -7.541 9.820 1.00 97.81 103 PHE A CA 1
ATOM 759 C C . PHE A 1 103 ? 5.253 -6.941 8.601 1.00 97.81 103 PHE A C 1
ATOM 761 O O . PHE A 1 103 ? 4.721 -6.009 8.007 1.00 97.81 103 PHE A O 1
ATOM 768 N N . ASP A 1 104 ? 6.424 -7.472 8.252 1.00 98.00 104 ASP A N 1
ATOM 769 C CA . ASP A 1 104 ? 7.135 -7.133 7.017 1.00 98.00 104 ASP A CA 1
ATOM 770 C C . ASP A 1 104 ? 6.516 -7.928 5.861 1.00 98.00 104 ASP A C 1
ATOM 772 O O . ASP A 1 104 ? 6.658 -9.153 5.780 1.00 98.00 104 ASP A O 1
ATOM 776 N N . ALA A 1 105 ? 5.788 -7.225 4.996 1.00 98.38 105 ALA A N 1
ATOM 777 C CA . ALA A 1 105 ? 5.065 -7.799 3.872 1.00 98.38 105 ALA A CA 1
ATOM 778 C C . ALA A 1 105 ? 5.975 -8.166 2.693 1.00 98.38 105 ALA A C 1
ATOM 780 O O . ALA A 1 105 ? 5.596 -9.010 1.875 1.00 98.38 105 ALA A O 1
ATOM 781 N N . GLY A 1 106 ? 7.166 -7.572 2.620 1.00 98.31 106 GLY A N 1
ATOM 782 C CA . GLY A 1 106 ? 8.129 -7.749 1.536 1.00 98.31 106 GLY A CA 1
ATOM 783 C C . GLY A 1 106 ? 9.176 -8.832 1.804 1.00 98.31 106 GLY A C 1
ATOM 784 O O . GLY A 1 106 ? 9.813 -9.307 0.863 1.00 98.31 106 GLY A O 1
ATOM 785 N N . ALA A 1 107 ? 9.327 -9.277 3.056 1.00 98.25 107 ALA A N 1
ATOM 786 C CA . ALA A 1 107 ? 10.369 -10.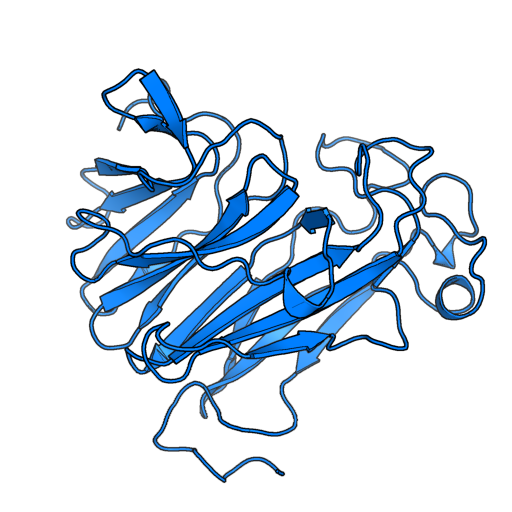219 3.476 1.00 98.25 107 ALA A CA 1
ATOM 787 C C . ALA A 1 107 ? 10.479 -11.478 2.596 1.00 98.25 107 ALA A C 1
ATOM 789 O O . ALA A 1 107 ? 11.582 -11.903 2.257 1.00 98.25 107 ALA A O 1
ATOM 790 N N . GLY A 1 108 ? 9.346 -12.071 2.200 1.00 98.00 108 GLY A N 1
ATOM 791 C CA . GLY A 1 108 ? 9.319 -13.295 1.386 1.00 98.00 108 GLY A CA 1
ATOM 792 C C . GLY A 1 108 ? 9.895 -13.136 -0.026 1.00 98.00 108 GLY A C 1
ATOM 793 O O . GLY A 1 108 ? 10.298 -14.129 -0.626 1.00 98.00 108 GLY A O 1
ATOM 794 N N . TYR A 1 109 ? 9.967 -11.901 -0.525 1.00 98.50 109 TYR A N 1
ATOM 795 C CA . TYR A 1 109 ? 10.507 -11.541 -1.838 1.00 98.50 109 TYR A CA 1
ATOM 796 C C . TYR A 1 109 ? 11.848 -10.801 -1.743 1.00 98.50 109 TYR A C 1
ATOM 798 O O . TYR A 1 109 ? 12.387 -10.368 -2.757 1.00 98.50 109 TYR A O 1
ATOM 806 N N . GLY A 1 110 ? 12.399 -10.653 -0.532 1.00 98.38 110 GLY A N 1
ATOM 807 C CA . GLY A 1 110 ? 13.650 -9.929 -0.317 1.00 98.38 110 GLY A CA 1
ATOM 808 C C . GLY A 1 110 ? 13.565 -8.447 -0.686 1.00 98.38 110 GLY A C 1
ATOM 809 O O . GLY A 1 110 ? 14.580 -7.874 -1.066 1.00 98.38 110 GLY A O 1
ATOM 810 N N . ILE A 1 111 ? 12.377 -7.837 -0.601 1.00 98.44 111 ILE A N 1
ATOM 811 C CA . ILE A 1 111 ? 12.173 -6.415 -0.907 1.00 98.44 111 ILE A CA 1
ATOM 812 C C . ILE A 1 111 ? 13.096 -5.560 -0.036 1.00 98.44 111 ILE A C 1
ATOM 814 O O . ILE A 1 111 ? 13.244 -5.825 1.154 1.00 98.44 111 ILE A O 1
ATOM 818 N N . GLN A 1 112 ? 13.745 -4.575 -0.653 1.00 97.56 112 GLN A N 1
ATOM 819 C CA . GLN A 1 112 ? 14.662 -3.630 -0.007 1.00 97.56 112 GLN A CA 1
ATOM 820 C C . GLN A 1 112 ? 14.167 -2.186 -0.107 1.00 97.56 112 GLN A C 1
ATOM 822 O O . GLN A 1 112 ? 14.526 -1.363 0.728 1.00 97.56 112 GLN A O 1
ATOM 827 N N . ASN A 1 113 ? 13.355 -1.879 -1.119 1.00 96.19 113 ASN A N 1
ATOM 828 C CA . ASN A 1 113 ? 12.660 -0.605 -1.239 1.00 96.19 113 ASN A CA 1
ATOM 829 C C . ASN A 1 113 ? 11.214 -0.859 -1.672 1.00 96.19 113 ASN A C 1
ATOM 831 O O . ASN A 1 113 ? 10.946 -1.765 -2.471 1.00 96.19 113 ASN A O 1
ATOM 835 N N . ALA A 1 114 ? 10.296 -0.059 -1.145 1.00 95.38 114 ALA A N 1
ATOM 836 C CA . ALA A 1 114 ? 8.882 -0.108 -1.465 1.00 95.38 114 ALA A CA 1
ATOM 837 C C . ALA A 1 114 ? 8.303 1.305 -1.530 1.00 95.38 114 ALA A C 1
ATOM 839 O O . ALA A 1 114 ? 8.793 2.201 -0.853 1.00 95.38 114 ALA A O 1
ATOM 840 N N . GLU A 1 115 ? 7.248 1.475 -2.321 1.00 94.31 115 GLU A N 1
ATOM 841 C CA . GLU A 1 115 ? 6.565 2.751 -2.536 1.00 94.31 115 GLU A CA 1
ATOM 842 C C . GLU A 1 115 ? 5.049 2.548 -2.665 1.00 94.31 115 GLU A C 1
ATOM 844 O O . GLU A 1 115 ? 4.574 1.449 -2.975 1.00 94.31 115 GLU A O 1
ATOM 849 N N . PHE A 1 116 ? 4.300 3.633 -2.443 1.00 93.50 116 PHE A N 1
ATOM 850 C CA . PHE A 1 116 ? 2.846 3.730 -2.654 1.00 93.50 116 PHE A CA 1
ATOM 851 C C . PHE A 1 116 ? 2.043 2.637 -1.936 1.00 93.50 116 PHE A C 1
ATOM 853 O O . PHE A 1 116 ? 1.424 1.764 -2.552 1.00 93.50 116 PHE A O 1
ATOM 860 N N . ALA A 1 117 ? 2.093 2.683 -0.605 1.00 95.00 117 ALA A N 1
ATOM 861 C CA . ALA A 1 117 ? 1.373 1.770 0.266 1.00 95.00 117 ALA A CA 1
ATOM 862 C C . ALA A 1 117 ? -0.142 1.968 0.142 1.00 95.00 117 ALA A C 1
ATOM 864 O O . ALA A 1 117 ? -0.633 3.066 0.360 1.00 95.00 117 ALA A O 1
ATOM 865 N N . GLU A 1 118 ? -0.893 0.894 -0.109 1.00 97.25 118 GLU A N 1
ATOM 866 C CA . GLU A 1 118 ? -2.347 0.959 -0.253 1.00 97.25 118 GLU A CA 1
ATOM 867 C C . GLU A 1 118 ? -3.068 -0.189 0.461 1.00 97.25 118 GLU A C 1
ATOM 869 O O . GLU A 1 118 ? -2.798 -1.364 0.215 1.00 97.25 118 GLU A O 1
ATOM 874 N N . VAL A 1 119 ? -4.009 0.123 1.361 1.00 98.38 119 VAL A N 1
ATOM 875 C CA . VAL A 1 119 ? -4.699 -0.868 2.205 1.00 98.38 119 VAL A CA 1
ATOM 876 C C . VAL A 1 119 ? -6.212 -0.838 2.005 1.00 98.38 119 VAL A C 1
ATOM 878 O O . VAL A 1 119 ? -6.844 0.216 2.028 1.00 98.38 119 VAL A O 1
ATOM 881 N N . ILE A 1 120 ? -6.817 -2.025 1.898 1.00 98.56 120 ILE A N 1
ATOM 882 C CA . ILE A 1 120 ? -8.271 -2.215 1.964 1.00 98.56 120 ILE A CA 1
ATOM 883 C C . ILE A 1 120 ? -8.626 -3.371 2.901 1.00 98.56 120 ILE A C 1
ATOM 885 O O . ILE A 1 120 ? -7.922 -4.381 2.972 1.00 98.56 120 ILE A O 1
ATOM 889 N N . ALA A 1 121 ? -9.743 -3.241 3.610 1.00 98.56 121 ALA A N 1
ATOM 890 C CA . ALA A 1 121 ? -10.275 -4.265 4.501 1.00 98.56 121 ALA A CA 1
ATOM 891 C C . ALA A 1 121 ? -11.722 -4.605 4.126 1.00 98.56 121 ALA A C 1
ATOM 893 O O . ALA A 1 121 ? -12.440 -3.775 3.567 1.00 98.56 121 ALA A O 1
ATOM 894 N N . GLY A 1 122 ? -12.133 -5.840 4.413 1.00 98.38 122 GLY A N 1
ATOM 895 C CA . GLY A 1 122 ? -13.502 -6.306 4.210 1.00 98.38 122 GLY A CA 1
ATOM 896 C C . GLY A 1 122 ? -14.130 -6.748 5.525 1.00 98.38 122 GLY A C 1
ATOM 897 O O . GLY A 1 122 ? -14.417 -5.927 6.398 1.00 98.38 122 GLY A O 1
ATOM 898 N N . ASP A 1 123 ? -14.317 -8.059 5.686 1.00 98.69 123 ASP A N 1
ATOM 899 C CA . ASP A 1 123 ? -14.608 -8.631 7.000 1.00 98.69 123 ASP A CA 1
ATOM 900 C C . ASP A 1 123 ? -13.504 -8.256 7.995 1.00 98.69 123 ASP A C 1
ATOM 902 O O . ASP A 1 123 ? -12.355 -8.021 7.622 1.00 98.69 123 ASP A O 1
ATOM 906 N N . ASP A 1 124 ? -13.837 -8.239 9.283 1.00 98.06 124 ASP A N 1
ATOM 907 C CA . ASP A 1 124 ? -12.944 -7.697 10.309 1.00 98.06 124 ASP A CA 1
ATOM 908 C C . ASP A 1 124 ? -11.588 -8.417 10.417 1.00 98.06 124 ASP A C 1
ATOM 910 O O . ASP A 1 124 ? -10.593 -7.838 10.848 1.00 98.06 124 ASP A O 1
ATOM 914 N N . ASP A 1 125 ? -11.521 -9.671 9.969 1.00 98.38 125 ASP A N 1
ATOM 915 C CA . ASP A 1 125 ? -10.307 -10.479 9.937 1.00 98.38 125 ASP A CA 1
ATOM 916 C C . ASP A 1 125 ? -9.644 -10.578 8.553 1.00 98.38 125 ASP A C 1
ATOM 918 O O . ASP A 1 125 ? -8.722 -11.384 8.388 1.00 98.38 125 ASP A O 1
ATOM 922 N N . ARG A 1 126 ? -10.079 -9.778 7.568 1.00 98.75 126 ARG A N 1
ATOM 923 C CA . ARG A 1 126 ? -9.607 -9.835 6.178 1.00 98.75 126 ARG A CA 1
ATOM 924 C C . ARG A 1 126 ? -9.172 -8.471 5.661 1.00 98.75 126 ARG A C 1
ATOM 926 O O . ARG A 1 126 ? -9.970 -7.540 5.583 1.00 98.75 126 ARG A O 1
ATOM 933 N N . ALA A 1 127 ? -7.922 -8.389 5.224 1.00 98.81 127 ALA A N 1
ATOM 934 C CA . ALA A 1 127 ? -7.359 -7.182 4.635 1.00 98.81 127 ALA A CA 1
ATOM 935 C C . ALA A 1 127 ? -6.332 -7.521 3.556 1.00 98.81 127 ALA A C 1
ATOM 937 O O . ALA A 1 127 ? -5.705 -8.584 3.599 1.00 98.81 127 ALA A O 1
ATOM 938 N N . ALA A 1 128 ? -6.161 -6.596 2.618 1.00 98.81 128 ALA A N 1
ATOM 939 C CA . ALA A 1 128 ? -5.131 -6.617 1.595 1.00 98.81 128 ALA A CA 1
ATOM 940 C C . ALA A 1 128 ? -4.297 -5.333 1.670 1.00 98.81 128 ALA A C 1
ATOM 942 O O . ALA A 1 128 ? -4.829 -4.254 1.934 1.00 98.81 128 ALA A O 1
ATOM 943 N N . PHE A 1 129 ? -2.998 -5.479 1.439 1.00 98.75 129 PHE A N 1
ATOM 944 C CA . PHE A 1 129 ? -2.005 -4.417 1.423 1.00 98.75 129 PHE A CA 1
ATOM 945 C C . PHE A 1 129 ? -1.214 -4.510 0.119 1.00 98.75 129 PHE A C 1
ATOM 947 O O . PHE A 1 129 ? -0.459 -5.464 -0.075 1.00 98.75 129 PHE A O 1
ATOM 954 N N . ALA A 1 130 ? -1.434 -3.552 -0.774 1.00 98.31 130 ALA A N 1
ATOM 955 C CA . ALA A 1 130 ? -0.707 -3.394 -2.018 1.00 98.31 130 ALA A CA 1
ATOM 956 C C . ALA A 1 130 ? 0.452 -2.405 -1.859 1.00 98.31 130 ALA A C 1
ATOM 958 O O . ALA A 1 130 ? 0.364 -1.453 -1.086 1.00 98.31 130 ALA A O 1
ATOM 959 N N . PHE A 1 131 ? 1.539 -2.652 -2.581 1.00 97.25 131 PHE A N 1
ATOM 960 C CA . PHE A 1 131 ? 2.702 -1.770 -2.644 1.00 97.25 131 PHE A CA 1
ATOM 961 C C . PHE A 1 131 ? 3.510 -2.077 -3.905 1.00 97.25 131 PHE A C 1
ATOM 963 O O . PHE A 1 131 ? 3.519 -3.217 -4.384 1.00 97.25 131 PHE A O 1
ATOM 970 N N . LEU A 1 132 ? 4.224 -1.080 -4.424 1.00 97.25 132 LEU A N 1
ATOM 971 C CA . LEU A 1 132 ? 5.308 -1.332 -5.368 1.00 97.25 132 LEU A CA 1
ATOM 972 C C . LEU A 1 132 ? 6.544 -1.745 -4.580 1.00 97.25 132 LEU A C 1
ATOM 974 O O . LEU A 1 132 ? 6.841 -1.146 -3.551 1.00 97.25 132 LEU A O 1
ATOM 978 N N . GLY A 1 133 ? 7.254 -2.772 -5.035 1.00 97.31 133 GLY A N 1
ATOM 979 C CA . GLY A 1 133 ? 8.427 -3.289 -4.335 1.00 97.31 133 GLY A CA 1
ATOM 980 C C . GLY A 1 133 ? 9.553 -3.672 -5.282 1.00 97.31 133 GLY A C 1
ATOM 981 O O . GLY A 1 133 ? 9.313 -4.145 -6.392 1.00 97.31 133 GLY A O 1
ATOM 982 N N . THR A 1 134 ? 10.790 -3.512 -4.819 1.00 98.25 134 THR A N 1
ATOM 983 C CA . THR A 1 134 ? 11.998 -3.983 -5.505 1.00 98.25 134 THR A CA 1
ATOM 984 C C . THR A 1 134 ? 12.968 -4.633 -4.513 1.00 98.25 134 THR A C 1
ATOM 986 O O . THR A 1 134 ? 13.161 -4.116 -3.406 1.00 98.25 134 THR A O 1
ATOM 989 N N . PRO A 1 135 ? 13.620 -5.754 -4.872 1.00 98.19 135 PRO A N 1
ATOM 990 C CA . PRO A 1 135 ? 14.704 -6.323 -4.075 1.00 98.19 135 PRO A CA 1
ATOM 991 C C . PRO A 1 135 ? 16.023 -5.545 -4.223 1.00 98.19 135 PRO A C 1
ATOM 993 O O . PRO A 1 135 ? 16.994 -5.850 -3.534 1.00 98.19 135 PRO A O 1
ATOM 996 N N . THR A 1 136 ? 16.096 -4.554 -5.119 1.00 97.94 136 THR A N 1
ATOM 997 C CA . THR A 1 136 ? 17.305 -3.744 -5.314 1.00 97.94 136 THR A CA 1
ATOM 998 C C . THR A 1 136 ? 17.505 -2.795 -4.127 1.00 97.94 136 THR A C 1
ATOM 1000 O O . THR A 1 136 ? 16.638 -1.953 -3.892 1.00 97.94 136 THR A O 1
ATOM 1003 N N . PRO A 1 137 ? 18.631 -2.874 -3.391 1.00 96.44 137 PRO A N 1
ATOM 1004 C CA . PRO A 1 137 ? 18.927 -1.963 -2.290 1.00 96.44 137 PRO A CA 1
ATOM 1005 C C . PRO A 1 137 ? 19.502 -0.633 -2.790 1.00 96.44 137 PRO A C 1
ATOM 1007 O O . PRO A 1 137 ? 20.008 -0.536 -3.908 1.00 96.44 137 PRO A O 1
ATOM 1010 N N . GLY A 1 138 ? 19.513 0.374 -1.918 1.00 94.75 138 GLY A N 1
ATOM 1011 C CA . GLY A 1 138 ? 20.106 1.686 -2.189 1.00 94.75 138 GLY A CA 1
ATOM 1012 C C . GLY A 1 138 ? 19.076 2.808 -2.198 1.00 94.75 138 GLY A C 1
ATOM 1013 O O . GLY A 1 138 ? 17.946 2.619 -1.752 1.00 94.75 138 GLY A O 1
ATOM 1014 N N . ASP A 1 139 ? 19.506 3.977 -2.669 1.00 93.25 139 ASP A N 1
ATOM 1015 C CA . ASP A 1 139 ? 18.664 5.163 -2.822 1.00 93.25 139 ASP A CA 1
ATOM 1016 C C . ASP A 1 139 ? 17.768 5.020 -4.056 1.00 93.25 139 ASP A C 1
ATOM 1018 O O . ASP A 1 139 ? 18.222 5.174 -5.189 1.00 93.25 139 ASP A O 1
ATOM 1022 N N . ASP A 1 140 ? 16.508 4.693 -3.810 1.00 93.06 140 ASP A N 1
ATOM 1023 C CA . ASP A 1 140 ? 15.439 4.453 -4.772 1.00 93.06 140 ASP A CA 1
ATOM 1024 C C . ASP A 1 140 ? 14.972 5.702 -5.527 1.00 93.06 140 ASP A C 1
ATOM 1026 O O . ASP A 1 140 ? 14.359 5.570 -6.588 1.00 93.06 140 ASP A O 1
ATOM 1030 N N . GLN A 1 141 ? 15.332 6.897 -5.049 1.00 92.00 141 GLN A N 1
ATOM 1031 C CA . GLN A 1 141 ? 15.061 8.165 -5.736 1.00 92.00 141 GLN A CA 1
ATOM 1032 C C . GLN A 1 141 ? 16.268 8.677 -6.542 1.00 92.00 141 GLN A C 1
ATOM 1034 O O . GLN A 1 141 ? 16.169 9.679 -7.256 1.00 92.00 141 GLN A O 1
ATOM 1039 N N . SER A 1 142 ? 17.418 7.999 -6.457 1.00 92.75 142 SER A N 1
ATOM 1040 C CA . SER A 1 142 ? 18.617 8.356 -7.216 1.00 92.75 142 SER A CA 1
ATOM 1041 C C . SER A 1 142 ? 18.438 8.059 -8.701 1.00 92.75 142 SER A C 1
ATOM 1043 O O . SER A 1 142 ? 18.056 6.954 -9.075 1.00 92.75 142 SER A O 1
ATOM 1045 N N . SER A 1 143 ? 18.827 8.987 -9.579 1.00 90.62 143 SER A N 1
ATOM 1046 C CA . SER A 1 143 ? 18.743 8.769 -11.031 1.00 90.62 143 SER A CA 1
ATOM 1047 C C . SER A 1 143 ? 19.521 7.536 -11.509 1.00 90.62 143 SER A C 1
ATOM 1049 O O . SER A 1 143 ? 19.137 6.923 -12.501 1.00 90.62 143 SER A O 1
ATOM 1051 N N . GLY A 1 144 ? 20.589 7.151 -10.801 1.00 91.81 144 GLY A N 1
ATOM 1052 C CA . GLY A 1 144 ? 21.392 5.957 -11.084 1.00 91.81 144 GLY A CA 1
ATOM 1053 C C . GLY A 1 144 ? 20.850 4.655 -10.485 1.00 91.81 144 GLY A C 1
ATOM 1054 O O . GLY A 1 144 ? 21.502 3.618 -10.619 1.00 91.81 144 GLY A O 1
ATOM 1055 N N . PHE A 1 145 ? 19.708 4.691 -9.796 1.00 95.19 145 PHE A N 1
ATOM 1056 C CA . PHE A 1 145 ? 19.085 3.499 -9.236 1.00 95.19 145 PHE A CA 1
ATOM 1057 C C . PHE A 1 145 ? 18.631 2.559 -10.356 1.00 95.19 145 PHE A C 1
ATOM 1059 O O . PHE A 1 145 ? 18.066 2.992 -11.358 1.00 95.19 145 PHE A O 1
ATOM 1066 N N . ASN A 1 146 ? 18.876 1.261 -10.178 1.00 94.38 146 ASN A N 1
ATOM 1067 C CA . ASN A 1 146 ? 18.548 0.211 -11.146 1.00 94.38 146 ASN A CA 1
ATOM 1068 C C . ASN A 1 146 ? 17.551 -0.784 -10.534 1.00 94.38 146 ASN A C 1
ATOM 1070 O O . ASN A 1 146 ? 17.759 -1.997 -10.547 1.00 94.38 146 ASN A O 1
ATOM 1074 N N . GLY A 1 147 ? 16.500 -0.253 -9.906 1.00 96.31 147 GLY A N 1
ATOM 1075 C CA . GLY A 1 147 ? 15.396 -1.051 -9.385 1.00 96.31 147 GLY A CA 1
ATOM 1076 C C . GLY A 1 147 ? 14.581 -1.687 -10.501 1.00 96.31 147 GLY A C 1
ATOM 1077 O O . GLY A 1 147 ? 14.413 -1.087 -11.561 1.00 96.31 147 GLY A O 1
ATOM 1078 N N . VAL A 1 148 ? 14.058 -2.882 -10.244 1.00 97.50 148 VAL A N 1
ATOM 1079 C CA . VAL A 1 148 ? 12.984 -3.481 -11.040 1.00 97.50 148 VAL A CA 1
ATOM 1080 C C . VAL A 1 148 ? 11.803 -3.640 -10.099 1.00 97.50 148 VAL A C 1
ATOM 1082 O O . VAL A 1 148 ? 11.873 -4.404 -9.136 1.00 97.50 148 VAL A O 1
ATOM 1085 N N . TRP A 1 149 ? 10.768 -2.846 -10.333 1.00 97.81 149 TRP A N 1
ATOM 1086 C CA . TRP A 1 149 ? 9.635 -2.724 -9.432 1.00 97.81 149 TRP A CA 1
ATOM 1087 C C . TRP A 1 149 ? 8.476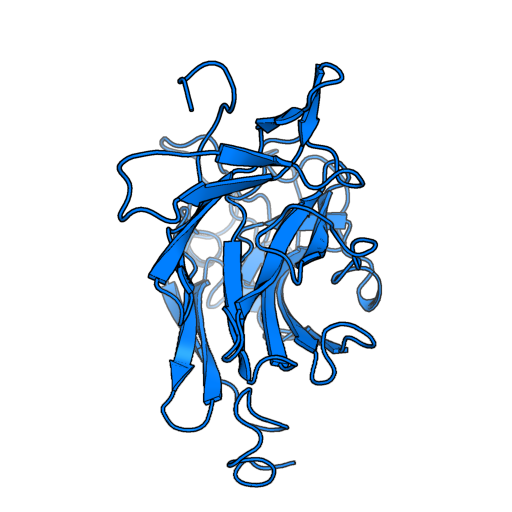 -3.555 -9.946 1.00 97.81 149 TRP A C 1
ATOM 1089 O O . TRP A 1 149 ? 8.121 -3.474 -11.118 1.00 97.81 149 TRP A O 1
ATOM 1099 N N . HIS A 1 150 ? 7.862 -4.311 -9.049 1.00 98.44 150 HIS A N 1
ATOM 1100 C CA . HIS A 1 150 ? 6.634 -5.047 -9.319 1.00 98.44 150 HIS A CA 1
ATOM 1101 C C . HIS A 1 150 ? 5.556 -4.615 -8.327 1.00 98.44 150 HIS A C 1
ATOM 1103 O O . HIS A 1 150 ? 5.863 -4.094 -7.249 1.00 98.44 150 HIS A O 1
ATOM 1109 N N . LEU A 1 151 ? 4.295 -4.829 -8.689 1.00 98.25 151 LEU A N 1
ATOM 1110 C CA . LEU A 1 151 ? 3.169 -4.657 -7.788 1.00 98.25 151 LEU A CA 1
ATOM 1111 C C . LEU A 1 151 ? 2.988 -5.933 -6.963 1.00 98.25 151 LEU A C 1
ATOM 1113 O O . LEU A 1 151 ? 2.809 -7.028 -7.499 1.00 98.25 151 LEU A O 1
ATOM 1117 N N . TYR A 1 152 ? 2.990 -5.780 -5.644 1.00 98.69 152 TYR A N 1
ATOM 1118 C CA . TYR A 1 152 ? 2.778 -6.867 -4.697 1.00 98.69 152 TYR A CA 1
ATOM 1119 C C . TYR A 1 152 ? 1.480 -6.665 -3.932 1.00 98.69 152 TYR A C 1
ATOM 1121 O O . TYR A 1 152 ? 1.059 -5.535 -3.692 1.00 98.69 152 TYR A O 1
ATOM 1129 N N . VAL A 1 153 ? 0.870 -7.769 -3.496 1.00 98.69 153 VAL A N 1
ATOM 1130 C CA . VAL A 1 153 ? -0.279 -7.753 -2.584 1.00 98.69 153 VAL A CA 1
ATOM 1131 C C . VAL A 1 153 ? -0.054 -8.741 -1.450 1.00 98.69 153 VAL A C 1
ATOM 1133 O O . VAL A 1 153 ? 0.010 -9.951 -1.669 1.00 98.69 153 VAL A O 1
ATOM 1136 N N . ALA A 1 154 ? 0.014 -8.235 -0.220 1.00 98.75 154 ALA A N 1
ATOM 1137 C CA . ALA A 1 154 ? -0.025 -9.030 0.998 1.00 98.75 154 ALA A CA 1
ATOM 1138 C C . ALA A 1 154 ? -1.459 -9.126 1.522 1.00 98.75 154 ALA A C 1
ATOM 1140 O O . ALA A 1 154 ? -2.117 -8.116 1.751 1.00 98.75 154 ALA A O 1
ATOM 1141 N N . THR A 1 155 ? -1.953 -10.344 1.737 1.00 98.62 155 THR A N 1
ATOM 1142 C CA . THR A 1 155 ? -3.331 -10.588 2.183 1.00 98.62 155 THR A CA 1
ATOM 1143 C C . THR A 1 155 ? -3.364 -11.384 3.480 1.00 98.62 155 THR A C 1
ATOM 1145 O O . THR A 1 155 ? -2.645 -12.375 3.637 1.00 98.62 155 THR A O 1
ATOM 1148 N N . THR A 1 156 ? -4.243 -10.990 4.400 1.00 98.75 156 THR A N 1
ATOM 1149 C CA . THR A 1 156 ? -4.595 -11.769 5.590 1.00 98.75 156 THR A CA 1
ATOM 1150 C C . THR A 1 156 ? -6.065 -12.168 5.556 1.00 98.75 156 THR A C 1
ATOM 1152 O O . THR A 1 156 ? -6.911 -11.427 5.064 1.00 98.75 156 THR A O 1
ATOM 1155 N N . TYR A 1 157 ? -6.368 -13.344 6.111 1.00 98.25 157 TYR A N 1
ATOM 1156 C CA . TYR A 1 157 ? -7.739 -13.835 6.305 1.00 98.25 157 TYR A CA 1
ATOM 1157 C C . TYR A 1 157 ? -8.002 -14.283 7.750 1.00 98.25 157 TYR A C 1
ATOM 1159 O O . TYR A 1 157 ? -8.871 -15.122 7.996 1.00 98.25 157 TYR A O 1
ATOM 1167 N N . ASN A 1 158 ? -7.163 -13.835 8.686 1.00 97.94 158 ASN A N 1
ATOM 1168 C CA . ASN A 1 158 ? -7.232 -14.188 10.103 1.00 97.94 158 ASN A CA 1
ATOM 1169 C C . ASN A 1 158 ? -6.703 -13.068 11.017 1.00 97.94 158 ASN A C 1
ATOM 1171 O O . ASN A 1 158 ? -6.031 -13.336 12.019 1.00 97.94 158 ASN A O 1
ATOM 1175 N N . ALA A 1 159 ? -7.007 -11.818 10.663 1.00 97.38 159 ALA A N 1
ATOM 1176 C CA . ALA A 1 159 ? -6.667 -10.613 11.416 1.00 97.38 159 ALA A CA 1
ATOM 1177 C C . ALA A 1 159 ? -5.162 -10.472 11.703 1.00 97.38 159 ALA A C 1
ATOM 1179 O O . ALA A 1 159 ? -4.748 -10.152 12.825 1.00 97.38 159 ALA A O 1
ATOM 1180 N N . GLY A 1 160 ? -4.350 -10.775 10.686 1.00 97.81 160 GLY A N 1
ATOM 1181 C CA . GLY A 1 160 ? -2.898 -10.627 10.689 1.00 97.81 160 GLY A CA 1
ATOM 1182 C C . GLY A 1 160 ? -2.114 -11.702 11.427 1.00 97.81 160 GLY A C 1
ATOM 1183 O O . GLY A 1 160 ? -0.916 -11.521 11.633 1.00 97.81 160 GLY A O 1
ATOM 1184 N N . LYS A 1 161 ? -2.739 -12.821 11.826 1.00 97.81 161 LYS A N 1
ATOM 1185 C CA . LYS A 1 161 ? -1.984 -13.967 12.370 1.00 97.81 161 LYS A CA 1
ATOM 1186 C C . LYS A 1 161 ? -1.068 -14.580 11.312 1.00 97.81 161 LYS A C 1
ATOM 1188 O O . LYS A 1 161 ? 0.026 -15.027 11.637 1.00 97.81 161 LYS A O 1
ATOM 1193 N N . THR A 1 162 ? -1.523 -14.603 10.063 1.00 97.88 162 THR A N 1
ATOM 1194 C CA . THR A 1 162 ? -0.727 -14.990 8.898 1.00 97.88 162 THR A CA 1
ATOM 1195 C C . THR A 1 162 ? -1.003 -14.046 7.741 1.00 97.88 162 THR A C 1
ATOM 1197 O O . THR A 1 162 ? -2.130 -13.567 7.578 1.00 97.88 162 THR A O 1
ATOM 1200 N N . TRP A 1 163 ? 0.007 -13.876 6.900 1.00 98.31 163 TRP A N 1
ATOM 1201 C CA . TRP A 1 163 ? -0.056 -13.114 5.664 1.00 98.31 163 TRP A CA 1
ATOM 1202 C C . TRP A 1 163 ? 0.489 -13.959 4.519 1.00 98.31 163 TRP A C 1
ATOM 1204 O O . TRP A 1 163 ? 1.404 -14.759 4.717 1.00 98.31 163 TRP A O 1
ATOM 1214 N N . VAL A 1 164 ? -0.088 -13.783 3.336 1.00 97.44 164 VAL A N 1
ATOM 1215 C CA . VAL A 1 164 ? 0.427 -14.328 2.080 1.00 97.44 164 VAL A CA 1
ATOM 1216 C C . VAL A 1 164 ? 0.682 -13.153 1.155 1.00 97.44 164 VAL A C 1
ATOM 1218 O O . VAL A 1 164 ? -0.253 -12.413 0.857 1.00 97.44 164 VAL A O 1
ATOM 1221 N N . THR A 1 165 ? 1.928 -12.993 0.721 1.00 98.44 165 THR A N 1
ATOM 1222 C CA . THR A 1 165 ? 2.316 -11.986 -0.269 1.00 98.44 165 THR A CA 1
ATOM 1223 C C . THR A 1 165 ? 2.432 -12.648 -1.632 1.00 98.44 165 THR A C 1
ATOM 1225 O O . THR A 1 165 ? 2.987 -13.742 -1.731 1.00 98.44 165 THR A O 1
ATOM 1228 N N . ALA A 1 166 ? 1.915 -11.990 -2.663 1.00 97.88 166 ALA A N 1
ATOM 1229 C CA . ALA A 1 166 ? 2.096 -12.376 -4.054 1.00 97.88 166 ALA A CA 1
ATOM 1230 C C . ALA A 1 166 ? 2.645 -11.194 -4.857 1.00 97.88 166 ALA A C 1
ATOM 1232 O O . ALA A 1 166 ? 2.168 -10.074 -4.687 1.00 97.88 166 ALA A O 1
ATOM 1233 N N . ASP A 1 167 ? 3.604 -11.467 -5.737 1.00 98.38 167 ASP A N 1
ATOM 1234 C CA . ASP A 1 167 ? 3.887 -10.624 -6.899 1.00 98.38 167 ASP A CA 1
ATOM 1235 C C . ASP A 1 167 ? 2.745 -10.812 -7.904 1.00 98.38 167 ASP A C 1
ATOM 1237 O O . ASP A 1 167 ? 2.489 -11.937 -8.352 1.00 98.38 167 ASP A O 1
ATOM 1241 N N . ILE A 1 168 ? 2.018 -9.739 -8.205 1.00 96.88 168 ILE A N 1
ATOM 1242 C CA . ILE A 1 168 ? 0.867 -9.783 -9.114 1.00 96.88 168 ILE A CA 1
ATOM 1243 C C . ILE A 1 168 ? 1.200 -9.276 -10.519 1.00 96.88 168 ILE A C 1
ATOM 1245 O O . ILE A 1 168 ? 0.328 -9.289 -11.387 1.00 96.88 168 ILE A O 1
ATOM 1249 N N . THR A 1 169 ? 2.460 -8.912 -10.761 1.00 97.44 169 THR A N 1
ATOM 1250 C CA . THR A 1 169 ? 2.998 -8.489 -12.057 1.00 97.44 169 THR A CA 1
ATOM 1251 C C . THR A 1 169 ? 4.358 -9.161 -12.361 1.00 97.44 169 THR A C 1
ATOM 1253 O O . THR A 1 169 ? 5.283 -8.489 -12.808 1.00 97.44 169 THR A O 1
ATOM 1256 N N . PRO A 1 170 ? 4.552 -10.480 -12.153 1.00 96.19 170 PRO A N 1
ATOM 1257 C CA . PRO A 1 170 ? 5.892 -11.090 -12.113 1.00 96.19 170 PRO A CA 1
ATOM 1258 C C . PRO A 1 170 ? 6.631 -11.124 -13.458 1.00 96.19 170 PRO A C 1
ATOM 1260 O O . PRO A 1 170 ? 7.844 -11.315 -13.501 1.00 96.19 170 PRO A O 1
ATOM 1263 N N . ALA A 1 171 ? 5.901 -10.984 -14.563 1.00 95.00 171 ALA A N 1
ATOM 1264 C CA . ALA A 1 171 ? 6.453 -10.933 -15.916 1.00 95.00 171 ALA A CA 1
ATOM 1265 C C . ALA A 1 171 ? 6.399 -9.522 -16.522 1.00 95.00 171 ALA A C 1
ATOM 1267 O O . ALA A 1 171 ? 6.777 -9.354 -17.675 1.00 95.00 171 ALA A O 1
ATOM 1268 N N . ASP A 1 172 ? 5.905 -8.543 -15.763 1.00 95.75 172 ASP A N 1
ATOM 1269 C CA . ASP A 1 172 ? 5.569 -7.207 -16.245 1.00 95.75 172 ASP A CA 1
ATOM 1270 C C . ASP A 1 172 ? 6.000 -6.173 -15.192 1.00 95.75 172 ASP A C 1
ATOM 1272 O O . ASP A 1 172 ? 5.240 -5.863 -14.275 1.00 95.75 172 ASP A O 1
ATOM 1276 N N . PRO A 1 173 ? 7.275 -5.752 -15.178 1.00 96.69 173 PRO A N 1
ATOM 1277 C CA . PRO A 1 173 ? 7.733 -4.786 -14.190 1.00 96.69 173 PRO A CA 1
ATOM 1278 C C . PRO A 1 173 ? 6.950 -3.484 -14.350 1.00 96.69 173 PRO A C 1
ATOM 1280 O O . PRO A 1 173 ? 6.890 -2.937 -15.436 1.00 96.69 173 PRO A O 1
ATOM 1283 N N . VAL A 1 174 ? 6.429 -2.946 -13.251 1.00 96.62 174 VAL A N 1
ATOM 1284 C CA . VAL A 1 174 ? 5.699 -1.667 -13.231 1.00 96.62 174 VAL A CA 1
ATOM 1285 C C . VAL A 1 174 ? 6.629 -0.488 -13.527 1.00 96.62 174 VAL A C 1
ATOM 1287 O O . VAL A 1 174 ? 6.208 0.542 -14.042 1.00 96.62 174 VAL A O 1
ATOM 1290 N N . GLN A 1 175 ? 7.907 -0.607 -13.164 1.00 95.75 175 GLN A N 1
ATOM 1291 C CA . GLN A 1 175 ? 8.913 0.433 -13.366 1.00 95.75 175 GLN A CA 1
ATOM 1292 C C . GLN A 1 175 ? 10.305 -0.197 -13.392 1.00 95.75 175 GLN A C 1
ATOM 1294 O O . GLN A 1 175 ? 10.605 -1.127 -12.635 1.00 95.75 175 GLN A O 1
ATOM 1299 N N . ARG A 1 176 ? 11.200 0.368 -14.204 1.00 96.88 176 ARG A N 1
ATOM 1300 C CA . ARG A 1 176 ? 12.646 0.141 -14.098 1.00 96.88 176 ARG A CA 1
ATOM 1301 C C . ARG A 1 176 ? 13.354 1.458 -13.810 1.00 96.88 176 ARG A C 1
ATOM 1303 O O . ARG A 1 176 ? 13.067 2.461 -14.451 1.00 96.88 176 ARG A O 1
ATOM 1310 N N . GLY A 1 177 ? 14.308 1.458 -12.887 1.00 95.25 177 GLY A N 1
ATOM 1311 C CA . GLY A 1 177 ? 15.015 2.667 -12.456 1.00 95.25 177 GLY A CA 1
ATOM 1312 C C . GLY A 1 177 ? 14.474 3.248 -11.151 1.00 95.25 177 GLY A C 1
ATOM 1313 O O . GLY A 1 177 ? 13.950 2.497 -10.327 1.00 95.25 177 GLY A O 1
ATOM 1314 N N . CYS A 1 178 ? 14.632 4.558 -10.937 1.00 94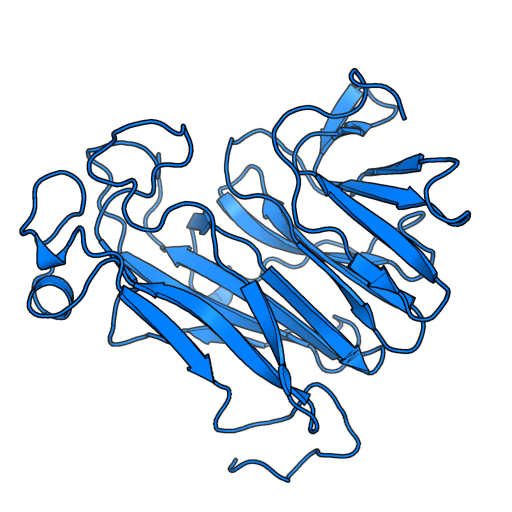.25 178 CYS A N 1
ATOM 1315 C CA . CYS A 1 178 ? 14.098 5.237 -9.751 1.00 94.25 178 CYS A CA 1
ATOM 1316 C C . CYS A 1 178 ? 12.579 5.428 -9.778 1.00 94.25 178 CYS A C 1
ATOM 1318 O O . CYS A 1 178 ? 11.938 5.373 -10.830 1.00 94.25 178 CYS A O 1
ATOM 1320 N N . ILE A 1 179 ? 12.029 5.682 -8.594 1.00 93.31 179 ILE A N 1
ATOM 1321 C CA . ILE A 1 179 ? 10.714 6.293 -8.395 1.00 93.31 179 ILE A CA 1
ATOM 1322 C C . ILE A 1 179 ? 10.967 7.616 -7.674 1.00 93.31 179 ILE A C 1
ATOM 1324 O O . ILE A 1 179 ? 11.639 7.643 -6.649 1.00 93.31 179 ILE A O 1
ATOM 1328 N N . TRP A 1 180 ? 10.489 8.730 -8.227 1.00 90.62 180 TRP A N 1
ATOM 1329 C CA . TRP A 1 180 ? 10.739 10.056 -7.659 1.00 90.62 180 TRP A CA 1
ATOM 1330 C C . TRP A 1 180 ? 9.519 10.623 -6.926 1.00 90.62 180 TRP A C 1
ATOM 1332 O O . TRP A 1 180 ? 8.506 10.933 -7.552 1.00 90.62 180 TRP A O 1
ATOM 1342 N N . ASN A 1 181 ? 9.662 10.893 -5.625 1.00 87.62 181 ASN A N 1
ATOM 1343 C CA . ASN A 1 181 ? 8.581 11.425 -4.785 1.00 87.62 181 ASN A CA 1
ATOM 1344 C C . ASN A 1 181 ? 8.669 12.944 -4.549 1.00 87.62 181 ASN A C 1
ATOM 1346 O O . ASN A 1 181 ? 7.705 13.568 -4.113 1.00 87.62 181 ASN A O 1
ATOM 1350 N N . GLY A 1 182 ? 9.795 13.585 -4.876 1.00 82.00 182 GLY A N 1
ATOM 1351 C CA . GLY A 1 182 ? 10.073 14.997 -4.561 1.00 82.00 182 GLY A CA 1
ATOM 1352 C C . GLY A 1 182 ? 9.297 16.059 -5.360 1.00 82.00 182 GLY A C 1
ATOM 1353 O O . GLY A 1 182 ? 9.687 17.226 -5.345 1.00 82.00 182 GLY A O 1
ATOM 1354 N N . GLY A 1 183 ? 8.236 15.690 -6.088 1.00 82.00 183 GLY A N 1
ATOM 1355 C CA . GLY A 1 183 ? 7.468 16.614 -6.934 1.00 82.00 183 GLY A CA 1
ATOM 1356 C C . GLY A 1 183 ? 8.239 17.145 -8.158 1.00 82.00 183 GLY A C 1
ATOM 1357 O O . GLY A 1 183 ? 9.346 16.706 -8.463 1.00 82.00 183 GLY A O 1
ATOM 1358 N N . GLY A 1 184 ? 7.653 18.113 -8.871 1.00 84.31 184 GLY A N 1
ATOM 1359 C CA . GLY A 1 184 ? 8.301 18.798 -10.000 1.00 84.31 184 GLY A CA 1
ATOM 1360 C C . GLY A 1 184 ? 8.506 17.931 -11.251 1.00 84.31 184 GLY A C 1
ATOM 1361 O O . GLY A 1 184 ? 7.846 16.909 -11.435 1.00 84.31 184 GLY A O 1
ATOM 1362 N N . SER A 1 185 ? 9.412 18.369 -12.129 1.00 83.62 185 SER A N 1
ATOM 1363 C CA . SER A 1 185 ? 9.753 17.666 -13.372 1.00 83.62 185 SER A CA 1
ATOM 1364 C C . SER A 1 185 ? 11.031 16.848 -13.185 1.00 83.62 185 SER A C 1
ATOM 1366 O O . SER A 1 185 ? 12.131 17.386 -13.299 1.00 83.62 185 SER A O 1
ATOM 1368 N N . ASN A 1 186 ? 10.882 15.553 -12.906 1.00 87.62 186 ASN A N 1
ATOM 1369 C CA . ASN A 1 186 ? 11.976 14.581 -12.864 1.00 87.62 186 ASN A CA 1
ATOM 1370 C C . ASN A 1 186 ? 11.674 13.443 -13.862 1.00 87.62 186 ASN A C 1
ATOM 1372 O O . ASN A 1 186 ? 10.531 12.983 -13.889 1.00 87.62 186 ASN A O 1
ATOM 1376 N N . PRO A 1 187 ? 12.652 12.988 -14.672 1.00 83.12 187 PRO A N 1
ATOM 1377 C CA . PRO A 1 187 ? 12.452 11.905 -15.638 1.00 83.12 187 PRO A CA 1
ATOM 1378 C C . PRO A 1 187 ? 11.851 10.614 -15.063 1.00 83.12 187 PRO A C 1
ATOM 1380 O O . PRO A 1 187 ? 11.023 10.002 -15.725 1.00 83.12 187 PRO A O 1
ATOM 1383 N N . CYS A 1 188 ? 12.180 10.237 -13.821 1.00 88.12 188 CYS A N 1
ATOM 1384 C CA . CYS A 1 188 ? 11.615 9.051 -13.164 1.00 88.12 188 CYS A CA 1
ATOM 1385 C C . CYS A 1 188 ? 10.391 9.344 -12.272 1.00 88.12 188 CYS A C 1
ATOM 1387 O O . CYS A 1 188 ? 10.070 8.582 -11.359 1.00 88.12 188 CYS A O 1
ATOM 1389 N N . ARG A 1 189 ? 9.687 10.458 -12.531 1.00 89.12 189 ARG A N 1
ATOM 1390 C CA . ARG A 1 189 ? 8.406 10.833 -11.896 1.00 89.12 189 ARG A CA 1
ATOM 1391 C C . ARG A 1 189 ? 7.206 10.534 -12.804 1.00 89.12 189 ARG A C 1
ATOM 1393 O O . ARG A 1 189 ? 6.301 11.353 -12.948 1.00 89.12 189 ARG A O 1
ATOM 1400 N N . ASN A 1 190 ? 7.214 9.385 -13.460 1.00 85.56 190 ASN A N 1
ATOM 1401 C CA . ASN A 1 190 ? 6.195 8.984 -14.431 1.00 85.56 190 ASN A CA 1
ATOM 1402 C C . ASN A 1 190 ? 5.031 8.194 -13.801 1.00 85.56 190 ASN A C 1
ATOM 1404 O O . ASN A 1 190 ? 3.914 8.266 -14.301 1.00 85.56 190 ASN A O 1
ATOM 1408 N N . LEU A 1 191 ? 5.249 7.549 -12.647 1.00 88.56 191 LEU A N 1
ATOM 1409 C CA . LEU A 1 191 ? 4.177 6.903 -11.872 1.00 88.56 191 LEU A CA 1
ATOM 1410 C C . LEU A 1 191 ? 3.280 7.902 -11.118 1.00 88.56 191 LEU A C 1
ATOM 1412 O O . LEU A 1 191 ? 2.161 7.565 -10.738 1.00 88.56 191 LEU A O 1
ATOM 1416 N N . LEU A 1 192 ? 3.770 9.134 -10.928 1.00 78.88 192 LEU A N 1
ATOM 1417 C CA . LEU A 1 192 ? 3.175 10.141 -10.043 1.00 78.88 192 LEU A CA 1
ATOM 1418 C C . LEU A 1 192 ? 3.006 9.581 -8.616 1.00 78.88 192 LEU A C 1
ATOM 1420 O O . LEU A 1 192 ? 3.858 8.834 -8.153 1.00 78.88 192 LEU A O 1
ATOM 1424 N N . ASP A 1 193 ? 1.963 10.003 -7.914 1.00 65.56 193 ASP A N 1
ATOM 1425 C CA . ASP A 1 193 ? 1.679 9.745 -6.503 1.00 65.56 193 ASP A CA 1
ATOM 1426 C C . ASP A 1 193 ? 0.300 9.077 -6.290 1.00 6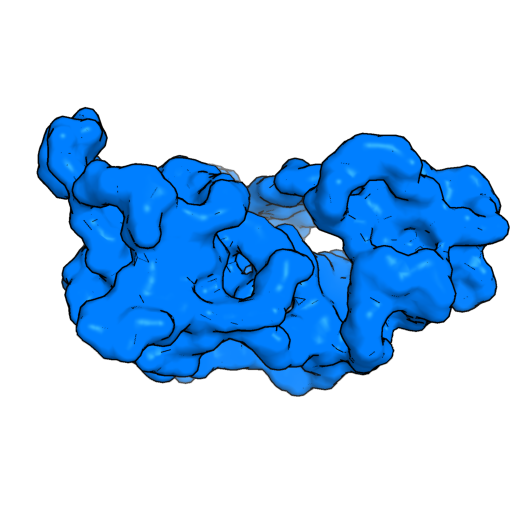5.56 193 ASP A C 1
ATOM 1428 O O . ASP A 1 193 ? -0.254 9.128 -5.199 1.00 65.56 193 ASP A O 1
ATOM 1432 N N . PHE A 1 194 ? -0.284 8.444 -7.322 1.00 72.50 194 PHE A N 1
ATOM 1433 C CA . PHE A 1 194 ? -1.705 8.050 -7.321 1.00 72.50 194 PHE A CA 1
ATOM 1434 C C . PHE A 1 194 ? -1.952 6.562 -7.599 1.00 72.50 194 PHE A C 1
ATOM 1436 O O . PHE A 1 194 ? -2.485 6.196 -8.650 1.00 72.50 194 PHE A O 1
ATOM 1443 N N . ASN A 1 195 ? -1.638 5.711 -6.623 1.00 89.50 195 ASN A N 1
ATOM 1444 C CA . ASN A 1 195 ? -2.208 4.364 -6.560 1.00 89.50 195 ASN A CA 1
ATOM 1445 C C . ASN A 1 195 ? -3.424 4.373 -5.623 1.00 89.50 195 ASN A C 1
ATOM 1447 O O . ASN A 1 195 ? -3.522 5.215 -4.738 1.00 89.50 195 ASN A O 1
ATOM 1451 N N . ASP A 1 196 ? -4.364 3.454 -5.822 1.00 94.00 196 ASP A N 1
ATOM 1452 C CA . ASP A 1 196 ? -5.452 3.230 -4.864 1.00 94.00 196 ASP A CA 1
ATOM 1453 C C . ASP A 1 196 ? -5.913 1.773 -4.922 1.00 94.00 196 ASP A C 1
ATOM 1455 O O . ASP A 1 196 ? -5.732 1.059 -5.916 1.00 94.00 196 ASP A O 1
ATOM 1459 N N . ILE A 1 197 ? -6.541 1.327 -3.844 1.00 97.56 197 ILE A N 1
ATOM 1460 C CA . ILE A 1 197 ? -7.056 -0.021 -3.669 1.00 97.56 197 ILE A CA 1
ATOM 1461 C C . ILE A 1 197 ? -8.504 0.013 -3.180 1.00 97.56 197 ILE A C 1
ATOM 1463 O O . ILE A 1 197 ? -8.913 0.787 -2.308 1.00 97.56 197 ILE A O 1
ATOM 1467 N N . THR A 1 198 ? -9.309 -0.888 -3.729 1.00 97.75 198 THR A N 1
ATOM 1468 C CA . THR A 1 198 ? -10.710 -1.044 -3.350 1.00 97.75 198 THR A CA 1
ATOM 1469 C C . THR A 1 198 ? -11.167 -2.493 -3.486 1.00 97.75 198 THR A C 1
ATOM 1471 O O . THR A 1 198 ? -10.404 -3.383 -3.872 1.00 97.75 198 THR A O 1
ATOM 1474 N N . VAL A 1 199 ? -12.429 -2.747 -3.144 1.00 97.62 199 VAL A N 1
ATOM 1475 C CA . VAL A 1 199 ? -13.077 -4.044 -3.322 1.00 97.62 199 VAL A CA 1
ATOM 1476 C C . VAL A 1 199 ? -14.378 -3.935 -4.101 1.00 97.62 199 VAL A C 1
ATOM 1478 O O . VAL A 1 199 ? -15.118 -2.961 -3.983 1.00 97.62 199 VAL A O 1
ATOM 1481 N N . ASP A 1 200 ? -14.686 -4.970 -4.883 1.00 97.25 200 ASP A N 1
ATOM 1482 C CA . ASP A 1 200 ? -15.996 -5.096 -5.521 1.00 97.25 200 ASP A CA 1
ATOM 1483 C C . ASP A 1 200 ? -17.070 -5.668 -4.571 1.00 97.25 200 ASP A C 1
ATOM 1485 O O . ASP A 1 200 ? -16.816 -6.019 -3.418 1.00 97.25 200 ASP A O 1
ATOM 1489 N N . LYS A 1 201 ? -18.300 -5.816 -5.081 1.00 96.88 201 LYS A N 1
ATOM 1490 C CA . LYS A 1 201 ? -19.467 -6.296 -4.316 1.00 96.88 201 LYS A CA 1
ATOM 1491 C C . LYS A 1 201 ? -19.320 -7.688 -3.680 1.00 96.88 201 LYS A C 1
ATOM 1493 O O . LYS A 1 201 ? -20.147 -8.044 -2.845 1.00 96.88 201 LYS A O 1
ATOM 1498 N N . ILE A 1 202 ? -18.348 -8.495 -4.110 1.00 97.06 202 ILE A N 1
ATOM 1499 C CA . ILE A 1 202 ? -18.077 -9.816 -3.524 1.00 97.06 202 ILE A CA 1
ATOM 1500 C C . ILE A 1 202 ? -16.739 -9.861 -2.776 1.00 97.06 202 ILE A C 1
ATOM 1502 O O . ILE A 1 202 ? -16.315 -10.927 -2.329 1.00 97.06 202 ILE A O 1
ATOM 1506 N N . GLY A 1 203 ? -16.082 -8.711 -2.615 1.00 97.88 203 GLY A N 1
ATOM 1507 C CA . GLY A 1 203 ? -14.831 -8.575 -1.885 1.00 97.88 203 GLY A CA 1
ATOM 1508 C C . GLY A 1 203 ? -13.595 -8.878 -2.728 1.00 97.88 203 GLY A C 1
ATOM 1509 O O . GLY A 1 203 ? -12.560 -9.200 -2.144 1.00 97.88 203 GLY A O 1
ATOM 1510 N N . ARG A 1 204 ? -13.679 -8.855 -4.071 1.00 97.56 204 ARG A N 1
ATOM 1511 C CA . ARG A 1 204 ? -12.473 -8.976 -4.910 1.00 97.56 204 ARG A CA 1
ATOM 1512 C C . ARG A 1 204 ? -11.631 -7.726 -4.755 1.00 97.56 204 ARG A C 1
ATOM 1514 O O . ARG A 1 204 ? -12.165 -6.638 -4.942 1.00 97.56 204 ARG A O 1
ATOM 1521 N N . VAL A 1 205 ? -10.340 -7.894 -4.506 1.00 98.38 205 VAL A N 1
ATOM 1522 C CA . VAL A 1 205 ? -9.392 -6.776 -4.470 1.00 98.38 205 VAL A CA 1
ATOM 1523 C C . VAL A 1 205 ? -9.180 -6.219 -5.882 1.00 98.38 205 VAL A C 1
ATOM 1525 O O . VAL A 1 205 ? -8.965 -6.980 -6.832 1.00 98.38 205 VAL A O 1
ATOM 1528 N N . LEU A 1 206 ? -9.260 -4.896 -6.005 1.00 98.19 206 LEU A N 1
ATOM 1529 C CA . LEU A 1 206 ? -9.000 -4.113 -7.210 1.00 98.19 206 LEU A CA 1
ATOM 1530 C C . LEU A 1 206 ? -7.958 -3.049 -6.869 1.00 98.19 206 LEU A C 1
ATOM 1532 O O . LEU A 1 206 ? -8.114 -2.365 -5.860 1.00 98.19 206 LEU A O 1
ATOM 1536 N N . ILE A 1 207 ? -6.930 -2.902 -7.697 1.00 98.00 207 ILE A N 1
ATOM 1537 C CA . ILE A 1 207 ? -5.855 -1.925 -7.495 1.00 98.00 207 ILE A CA 1
ATOM 1538 C C . ILE A 1 207 ? -5.738 -1.097 -8.765 1.00 98.00 207 ILE A C 1
ATOM 1540 O O . ILE A 1 207 ? -5.547 -1.663 -9.841 1.00 98.00 207 ILE A O 1
ATOM 1544 N N . GLY A 1 208 ? -5.881 0.217 -8.639 1.00 96.56 208 GLY A N 1
ATOM 1545 C CA . GLY A 1 208 ? -5.532 1.171 -9.684 1.00 96.56 208 GLY A CA 1
ATOM 1546 C C . GLY A 1 208 ? -4.093 1.626 -9.484 1.00 96.56 208 GLY A C 1
ATOM 1547 O O . GLY A 1 208 ? -3.722 1.987 -8.369 1.00 96.56 208 GLY A O 1
ATOM 1548 N N . TYR A 1 209 ? -3.292 1.584 -10.543 1.00 95.12 209 TYR A N 1
ATOM 1549 C CA . TYR A 1 209 ? -1.906 2.040 -10.513 1.00 95.12 209 TYR A CA 1
ATOM 1550 C C . TYR A 1 209 ? -1.478 2.580 -11.878 1.00 95.12 209 TYR A C 1
ATOM 1552 O O . TYR A 1 209 ? -2.068 2.242 -12.910 1.00 95.12 209 TYR A O 1
ATOM 1560 N N . ALA A 1 210 ? -0.457 3.432 -11.882 1.00 93.88 210 ALA A N 1
ATOM 1561 C CA . ALA A 1 210 ? 0.236 3.815 -13.104 1.00 93.88 210 ALA A CA 1
ATOM 1562 C C . ALA A 1 210 ? 1.295 2.760 -13.445 1.00 93.88 210 ALA A C 1
ATOM 1564 O O . ALA A 1 210 ? 2.071 2.358 -12.581 1.00 93.88 210 ALA A O 1
ATOM 1565 N N . ASP A 1 211 ? 1.322 2.325 -14.699 1.00 94.31 211 ASP A N 1
ATOM 1566 C CA . ASP A 1 211 ? 2.371 1.474 -15.244 1.00 94.31 211 ASP A CA 1
ATOM 1567 C C . ASP A 1 211 ? 3.367 2.333 -16.028 1.00 94.31 211 ASP A C 1
ATOM 1569 O O . ASP A 1 211 ? 3.015 3.009 -17.003 1.00 94.31 211 ASP A O 1
ATOM 1573 N N . GLY A 1 212 ? 4.598 2.349 -15.525 1.00 94.44 212 GLY A N 1
ATOM 1574 C CA . GLY A 1 212 ? 5.690 3.157 -16.031 1.00 94.44 212 GLY A CA 1
ATOM 1575 C C . GLY A 1 212 ? 6.591 2.456 -17.032 1.00 94.44 212 GLY A C 1
ATOM 1576 O O . GLY A 1 212 ? 7.419 3.112 -17.667 1.00 94.44 212 GLY A O 1
ATOM 1577 N N . CYS A 1 213 ? 6.443 1.143 -17.186 1.00 95.62 213 CYS A N 1
ATOM 1578 C CA . CYS A 1 213 ? 7.333 0.321 -17.982 1.00 95.62 213 CYS A CA 1
ATOM 1579 C C . CYS A 1 213 ? 6.520 -0.584 -18.901 1.00 95.62 213 CYS A C 1
ATOM 1581 O O . CYS A 1 213 ? 6.338 -1.766 -18.650 1.00 95.62 213 CYS A O 1
ATOM 1583 N N . THR A 1 214 ? 6.080 -0.024 -20.025 1.00 94.69 214 THR A N 1
ATOM 1584 C CA . THR A 1 214 ? 5.264 -0.756 -20.996 1.00 94.69 214 THR A CA 1
ATOM 1585 C C . THR A 1 214 ? 6.083 -1.180 -22.218 1.00 94.69 214 THR A C 1
ATOM 1587 O O . THR A 1 214 ? 7.252 -0.814 -22.388 1.00 94.69 214 THR A O 1
ATOM 1590 N N . GLY A 1 215 ? 5.484 -1.974 -23.109 1.00 93.81 215 GLY A N 1
ATOM 1591 C CA . GLY A 1 215 ? 6.064 -2.299 -24.414 1.00 93.81 215 GLY A CA 1
ATOM 1592 C C . GLY A 1 215 ? 7.492 -2.841 -24.311 1.00 93.81 215 GLY A C 1
ATOM 1593 O O . GLY A 1 215 ? 7.740 -3.832 -23.635 1.00 93.81 215 GLY A O 1
ATOM 1594 N N . SER A 1 216 ? 8.452 -2.187 -24.972 1.00 94.44 216 SER A N 1
ATOM 1595 C CA . SER A 1 216 ? 9.844 -2.657 -24.974 1.00 94.44 216 SER A CA 1
ATOM 1596 C C . SER A 1 216 ? 10.530 -2.602 -23.604 1.00 94.44 216 SER A C 1
ATOM 1598 O O . SER A 1 216 ? 11.525 -3.294 -23.424 1.00 94.44 216 SER A O 1
ATOM 1600 N N . CYS A 1 217 ? 10.048 -1.788 -22.655 1.00 95.00 217 CYS A N 1
ATOM 1601 C CA . CYS A 1 217 ? 10.637 -1.710 -21.315 1.00 95.00 217 CYS A CA 1
ATOM 1602 C C . CYS A 1 217 ? 10.459 -3.020 -20.532 1.00 95.00 217 CYS A C 1
ATOM 1604 O O . CYS A 1 217 ? 11.353 -3.421 -19.782 1.00 95.00 217 CYS A O 1
ATOM 1606 N N . VAL A 1 218 ? 9.337 -3.712 -20.752 1.00 95.94 218 VAL A N 1
ATOM 1607 C CA . VAL A 1 218 ? 9.019 -5.000 -20.119 1.00 95.94 218 VAL A CA 1
ATOM 1608 C C . VAL A 1 218 ? 10.144 -6.005 -20.374 1.00 95.94 218 VAL A C 1
ATOM 1610 O O . VAL A 1 218 ? 10.704 -6.577 -19.433 1.00 95.94 218 VAL A O 1
ATOM 1613 N N . ASP A 1 219 ? 10.549 -6.123 -21.641 1.00 94.19 219 ASP A N 1
ATOM 1614 C CA . ASP A 1 219 ? 11.508 -7.123 -22.114 1.00 94.19 219 ASP A CA 1
ATOM 1615 C C . ASP A 1 219 ? 12.976 -6.662 -22.072 1.00 94.19 219 ASP A C 1
ATOM 1617 O O . ASP A 1 219 ? 13.878 -7.502 -22.047 1.00 94.19 219 ASP A O 1
ATOM 1621 N N . ASP A 1 220 ? 13.245 -5.352 -22.077 1.00 92.56 220 ASP A N 1
ATOM 1622 C CA . ASP A 1 220 ? 14.603 -4.798 -22.070 1.00 92.56 220 ASP A CA 1
ATOM 1623 C C . ASP A 1 220 ? 15.092 -4.524 -20.634 1.00 92.56 220 ASP A C 1
ATOM 1625 O O . ASP A 1 220 ? 14.709 -3.523 -20.022 1.00 92.56 220 ASP A O 1
ATOM 1629 N N . PRO A 1 221 ? 15.998 -5.348 -20.076 1.00 88.50 221 PRO A N 1
ATOM 1630 C CA . PRO A 1 221 ? 16.511 -5.148 -18.723 1.00 88.50 221 PRO A CA 1
ATOM 1631 C C . PRO A 1 221 ? 17.396 -3.901 -18.581 1.00 88.50 221 PRO A C 1
ATOM 1633 O O . PRO A 1 221 ? 17.739 -3.534 -17.459 1.00 88.50 221 PRO A O 1
ATOM 1636 N N . THR A 1 222 ? 17.797 -3.271 -19.690 1.00 90.00 222 THR A N 1
ATOM 1637 C CA . THR A 1 222 ? 18.577 -2.026 -19.692 1.00 90.00 222 THR A CA 1
ATOM 1638 C C . THR A 1 222 ? 17.700 -0.774 -19.722 1.00 90.00 222 THR A C 1
ATOM 1640 O O . THR A 1 222 ? 18.209 0.329 -19.506 1.00 90.00 222 THR A O 1
ATOM 1643 N N . ALA A 1 223 ? 16.389 -0.928 -19.938 1.00 91.19 223 ALA A N 1
ATOM 1644 C CA . ALA A 1 223 ? 15.441 0.169 -19.843 1.00 91.19 223 ALA A CA 1
ATOM 1645 C C . ALA A 1 223 ? 15.424 0.750 -18.419 1.00 91.19 223 ALA A C 1
ATOM 1647 O O . ALA A 1 223 ? 15.543 0.033 -17.424 1.00 91.19 223 ALA A O 1
ATOM 1648 N N . ASN A 1 224 ? 15.309 2.074 -18.324 1.00 92.62 224 ASN A N 1
ATOM 1649 C CA . ASN A 1 224 ? 15.374 2.809 -17.064 1.00 92.62 224 ASN A CA 1
ATOM 1650 C C . ASN A 1 224 ? 14.621 4.138 -17.206 1.00 92.62 224 ASN A C 1
ATOM 1652 O O . ASN A 1 224 ? 14.816 4.846 -18.192 1.00 92.62 224 ASN A O 1
ATOM 1656 N N . ALA A 1 225 ? 13.815 4.511 -16.219 1.00 91.56 225 ALA A N 1
ATOM 1657 C CA . ALA A 1 225 ? 13.015 5.731 -16.252 1.00 91.56 225 ALA A CA 1
ATOM 1658 C C . ALA A 1 225 ? 13.848 7.024 -16.329 1.00 91.56 225 ALA A C 1
ATOM 1660 O O . ALA A 1 225 ? 13.386 8.037 -16.842 1.00 91.56 225 ALA A O 1
ATOM 1661 N N . SER A 1 226 ? 15.110 7.005 -15.897 1.00 89.50 226 SER A N 1
ATOM 1662 C CA . SER A 1 226 ? 15.971 8.191 -15.922 1.00 89.50 226 SER A CA 1
ATOM 1663 C C . SER A 1 226 ? 16.566 8.502 -17.299 1.00 89.50 226 SER A C 1
ATOM 1665 O O . SER A 1 226 ? 16.757 9.671 -17.635 1.00 89.50 226 SER A O 1
ATOM 1667 N N . PHE A 1 227 ? 16.916 7.476 -18.084 1.00 86.50 227 PHE A N 1
ATOM 1668 C CA . PHE A 1 227 ? 17.729 7.634 -19.309 1.00 86.50 227 PHE A CA 1
ATOM 1669 C C . PHE A 1 227 ? 17.306 6.728 -20.472 1.00 86.50 227 PHE A C 1
ATOM 1671 O O . PHE A 1 227 ? 17.885 6.803 -21.556 1.00 86.50 227 PHE A O 1
ATOM 1678 N N . GLY A 1 228 ? 16.372 5.816 -20.223 1.00 79.44 228 GLY A N 1
ATOM 1679 C CA . GLY A 1 228 ? 15.933 4.791 -21.154 1.00 79.44 228 GLY A CA 1
ATOM 1680 C C . GLY A 1 228 ? 14.927 5.300 -22.188 1.00 79.44 228 GLY A C 1
ATOM 1681 O O . GLY A 1 228 ? 14.721 6.507 -22.336 1.00 79.44 228 GLY A O 1
ATOM 1682 N N . PRO A 1 229 ? 14.311 4.379 -22.947 1.00 81.50 229 PRO A N 1
ATOM 1683 C CA . PRO A 1 229 ? 13.321 4.733 -23.958 1.00 81.50 229 PRO A CA 1
ATOM 1684 C C . PRO A 1 229 ? 12.066 5.356 -23.331 1.00 81.50 229 PRO A C 1
ATOM 1686 O O . PRO A 1 229 ? 11.800 5.180 -22.146 1.00 81.50 229 PRO A O 1
ATOM 1689 N N . ALA A 1 230 ? 11.244 6.018 -24.154 1.00 77.62 230 ALA A N 1
ATOM 1690 C CA . ALA A 1 230 ? 9.968 6.595 -23.716 1.00 77.62 230 ALA A CA 1
ATOM 1691 C C . ALA A 1 230 ? 9.037 5.563 -23.052 1.00 77.62 230 ALA A C 1
ATOM 1693 O O . ALA A 1 230 ? 8.320 5.900 -22.122 1.00 77.62 230 ALA A O 1
ATOM 1694 N N . SER A 1 231 ? 9.115 4.298 -23.470 1.00 82.62 231 SER A N 1
ATOM 1695 C CA . SER A 1 231 ? 8.359 3.186 -22.885 1.00 82.62 231 SER A CA 1
ATOM 1696 C C . SER A 1 231 ? 8.754 2.832 -21.443 1.00 82.62 231 SER A C 1
ATOM 1698 O O . SER A 1 231 ? 8.033 2.097 -20.783 1.00 82.62 231 SER A O 1
ATOM 1700 N N . ALA A 1 232 ? 9.886 3.347 -20.946 1.00 84.50 232 ALA A N 1
ATOM 1701 C CA . ALA A 1 232 ? 10.298 3.276 -19.539 1.00 84.50 232 ALA A CA 1
ATOM 1702 C C . ALA A 1 232 ? 9.899 4.526 -18.731 1.00 84.50 232 ALA A C 1
ATOM 1704 O O . ALA A 1 232 ? 10.283 4.661 -17.573 1.00 84.50 232 ALA A O 1
ATOM 1705 N N . GLN A 1 233 ? 9.205 5.468 -19.370 1.00 89.00 233 GLN A N 1
ATOM 1706 C CA . GLN A 1 233 ? 8.717 6.728 -18.806 1.00 89.00 233 GLN A CA 1
ATOM 1707 C C . GLN A 1 233 ? 7.209 6.877 -19.053 1.00 89.00 233 GLN A C 1
ATOM 1709 O O . GLN A 1 233 ? 6.680 7.991 -19.030 1.00 89.00 233 GLN A O 1
ATOM 1714 N N . ASP A 1 234 ? 6.516 5.767 -19.321 1.00 90.19 234 ASP A N 1
ATOM 1715 C CA . ASP A 1 234 ? 5.075 5.779 -19.535 1.00 90.19 234 ASP A CA 1
ATOM 1716 C C . ASP A 1 234 ? 4.329 6.113 -18.236 1.00 90.19 234 ASP A C 1
ATOM 1718 O O . ASP A 1 234 ? 4.892 6.139 -17.143 1.00 90.19 234 ASP A O 1
ATOM 1722 N N . ALA A 1 235 ? 3.042 6.409 -18.367 1.00 88.88 235 ALA A N 1
ATOM 1723 C CA . ALA A 1 235 ? 2.134 6.637 -17.246 1.00 88.88 235 ALA A CA 1
ATOM 1724 C C . ALA A 1 235 ? 0.787 5.972 -17.555 1.00 88.88 235 ALA A C 1
ATOM 1726 O O . ALA A 1 235 ? -0.269 6.614 -17.561 1.00 88.88 235 ALA A O 1
ATOM 1727 N N . LEU A 1 236 ? 0.828 4.694 -17.943 1.00 92.75 236 LEU A N 1
ATOM 1728 C CA . LEU A 1 236 ? -0.350 3.980 -18.415 1.00 92.75 236 LEU A CA 1
ATOM 1729 C C . LEU A 1 236 ? -1.267 3.645 -17.236 1.00 92.75 236 LEU A C 1
ATOM 1731 O O . LEU A 1 236 ? -0.899 2.896 -16.335 1.00 92.75 236 LEU A O 1
ATOM 1735 N N . ALA A 1 237 ? -2.488 4.177 -17.255 1.00 92.81 237 ALA A N 1
ATOM 1736 C CA . ALA A 1 237 ? -3.491 3.860 -16.246 1.00 92.81 237 ALA A CA 1
ATOM 1737 C C . ALA A 1 237 ? -3.890 2.378 -16.329 1.00 92.81 237 ALA A C 1
ATOM 1739 O O . ALA A 1 237 ? -4.467 1.937 -17.327 1.00 92.81 237 ALA A O 1
ATOM 1740 N N . THR A 1 238 ? -3.623 1.637 -15.256 1.00 95.12 238 THR A N 1
ATOM 1741 C CA . THR A 1 238 ? -3.763 0.181 -15.213 1.00 95.12 238 THR A CA 1
ATOM 1742 C C . THR A 1 238 ? -4.583 -0.252 -14.001 1.00 95.12 238 THR A C 1
ATOM 1744 O O . THR A 1 238 ? -4.606 0.407 -12.961 1.00 95.12 238 THR A O 1
ATOM 1747 N N . ILE A 1 239 ? -5.312 -1.362 -14.147 1.00 95.88 239 ILE A N 1
ATOM 1748 C CA . ILE A 1 239 ? -6.077 -1.974 -13.060 1.00 95.88 239 ILE A CA 1
ATOM 1749 C C . ILE A 1 239 ? -5.646 -3.427 -12.907 1.00 95.88 239 ILE A C 1
ATOM 1751 O O . ILE A 1 239 ? -5.862 -4.240 -13.808 1.00 95.88 239 ILE A O 1
ATOM 1755 N N . ALA A 1 240 ? -5.138 -3.778 -11.729 1.00 96.69 240 ALA A N 1
ATOM 1756 C CA . ALA A 1 240 ? -5.024 -5.167 -11.317 1.00 96.69 240 ALA A CA 1
ATOM 1757 C C . ALA A 1 240 ? -6.315 -5.606 -10.623 1.00 96.69 240 ALA A C 1
ATOM 1759 O O . ALA A 1 240 ? -6.852 -4.927 -9.745 1.00 96.69 240 ALA A O 1
ATOM 1760 N N . ARG A 1 241 ? -6.827 -6.773 -11.012 1.00 96.62 241 ARG A N 1
ATOM 1761 C CA . ARG A 1 241 ? -8.057 -7.344 -10.460 1.00 96.62 241 ARG A CA 1
ATOM 1762 C C . ARG A 1 241 ? -7.812 -8.765 -9.996 1.00 96.62 241 ARG A C 1
ATOM 1764 O O . ARG A 1 241 ? -7.404 -9.615 -10.784 1.00 96.62 241 ARG A O 1
ATOM 1771 N N . GLN A 1 242 ? -8.193 -9.051 -8.755 1.00 96.50 242 GLN A N 1
ATOM 1772 C CA . GLN A 1 242 ? -8.170 -10.406 -8.228 1.00 96.50 242 GLN A CA 1
ATOM 1773 C C . GLN A 1 242 ? -9.038 -11.344 -9.086 1.00 96.50 242 GLN A C 1
ATOM 1775 O O . GLN A 1 242 ? -10.261 -11.189 -9.178 1.00 96.50 242 GLN A O 1
ATOM 1780 N N . ALA A 1 243 ? -8.395 -12.333 -9.706 1.00 94.75 243 ALA A N 1
ATOM 1781 C CA . ALA A 1 243 ? -9.052 -13.314 -10.563 1.00 94.75 243 ALA A CA 1
ATOM 1782 C C . ALA A 1 243 ? -9.347 -14.645 -9.851 1.00 94.75 243 ALA A C 1
ATOM 1784 O O . ALA A 1 243 ? -10.293 -15.324 -10.242 1.00 94.75 243 ALA A O 1
ATOM 1785 N N . SER A 1 244 ? -8.585 -14.996 -8.811 1.00 94.06 244 SER A N 1
ATOM 1786 C CA . SER A 1 244 ? -8.671 -16.273 -8.090 1.00 94.06 244 SER A CA 1
ATOM 1787 C C . SER A 1 244 ? -8.480 -16.109 -6.574 1.00 94.06 244 SER A C 1
ATOM 1789 O O . SER A 1 244 ? -8.148 -15.028 -6.075 1.00 94.06 244 SER A O 1
ATOM 1791 N N . GLY A 1 245 ? -8.708 -17.189 -5.823 1.00 92.25 245 GLY A N 1
ATOM 1792 C CA . GLY A 1 245 ? -8.475 -17.252 -4.379 1.00 92.25 245 GLY A CA 1
ATOM 1793 C C . GLY A 1 245 ? -9.653 -16.776 -3.519 1.00 92.25 245 GLY A C 1
ATOM 1794 O O . GLY A 1 245 ? -10.805 -16.743 -3.951 1.00 92.25 245 GLY A O 1
ATOM 1795 N N . LYS A 1 246 ? -9.376 -16.458 -2.249 1.00 95.69 246 LYS A N 1
ATOM 1796 C CA . LYS A 1 246 ? -10.393 -15.995 -1.287 1.00 95.69 246 LYS A CA 1
ATOM 1797 C C . LYS A 1 246 ? -10.609 -14.489 -1.397 1.00 95.69 246 LYS A C 1
ATOM 1799 O O . LYS A 1 246 ? -9.651 -13.737 -1.567 1.00 95.69 246 LYS A O 1
ATOM 1804 N N . THR A 1 247 ? -11.845 -14.039 -1.236 1.00 96.69 247 THR A N 1
ATOM 1805 C CA . THR A 1 247 ? -12.183 -12.610 -1.248 1.00 96.69 247 THR A CA 1
ATOM 1806 C C . THR A 1 247 ? -12.060 -12.010 0.155 1.00 96.69 247 THR A C 1
ATOM 1808 O O . THR A 1 247 ? -11.921 -12.731 1.149 1.00 96.69 247 THR A O 1
ATOM 1811 N N . LEU A 1 248 ? -12.134 -10.684 0.278 1.00 98.44 248 LEU A N 1
ATOM 1812 C CA . LEU A 1 248 ? -12.167 -10.024 1.589 1.00 98.44 248 LEU A CA 1
ATOM 1813 C C . LEU A 1 248 ? -13.523 -10.142 2.303 1.00 98.44 248 LEU A C 1
ATOM 1815 O O . LEU A 1 248 ? -13.627 -9.757 3.462 1.00 98.44 248 LEU A O 1
ATOM 1819 N N . PHE A 1 249 ? -14.533 -10.736 1.663 1.00 98.31 249 PHE A N 1
ATOM 1820 C CA . PHE A 1 249 ? -15.838 -11.026 2.259 1.00 98.31 249 PHE A CA 1
ATOM 1821 C C . PHE A 1 249 ? -16.059 -12.539 2.306 1.00 98.31 249 PHE A C 1
ATOM 1823 O O . PHE A 1 249 ? -16.341 -13.170 1.287 1.00 98.31 249 PHE A O 1
ATOM 1830 N N . ARG A 1 250 ? -15.993 -13.138 3.499 1.00 97.50 250 ARG A N 1
ATOM 1831 C CA . ARG A 1 250 ? -16.131 -14.589 3.723 1.00 97.50 250 ARG A CA 1
ATOM 1832 C C . ARG A 1 250 ? -17.387 -15.178 3.111 1.00 97.50 250 ARG A C 1
ATOM 1834 O O . ARG A 1 250 ? -17.360 -16.325 2.675 1.00 97.50 250 ARG A O 1
ATOM 1841 N N . ALA A 1 251 ? -18.466 -14.400 3.062 1.00 97.56 251 ALA A N 1
ATOM 1842 C CA . ALA A 1 251 ? -19.726 -14.799 2.446 1.00 97.56 251 ALA A CA 1
ATOM 1843 C C . ALA A 1 251 ? -19.579 -15.249 0.977 1.00 97.56 251 ALA A C 1
ATOM 1845 O O . ALA A 1 251 ? -20.436 -15.974 0.481 1.00 97.56 251 ALA A O 1
ATOM 1846 N N . TYR A 1 252 ? -18.494 -14.857 0.300 1.00 97.25 252 TYR A N 1
ATOM 1847 C CA . TYR A 1 252 ? -18.218 -15.172 -1.100 1.00 97.25 252 TYR A CA 1
ATOM 1848 C C . TYR A 1 252 ? -16.979 -16.061 -1.299 1.00 97.25 252 TYR A C 1
ATOM 1850 O O . TYR A 1 252 ? -16.483 -16.190 -2.423 1.00 97.25 252 TYR A O 1
ATOM 1858 N N . ASP A 1 253 ? -16.479 -16.714 -0.246 1.00 94.44 253 ASP A N 1
ATOM 1859 C CA . ASP A 1 253 ? -15.405 -17.699 -0.394 1.00 94.44 253 ASP A CA 1
ATOM 1860 C C . ASP A 1 253 ? -15.815 -18.824 -1.360 1.00 94.44 253 ASP A C 1
ATOM 1862 O O . ASP A 1 253 ? -16.910 -19.377 -1.278 1.00 94.44 253 ASP A O 1
ATOM 1866 N N . GLY A 1 254 ? -14.917 -19.172 -2.288 1.00 91.62 254 GLY A N 1
ATOM 1867 C CA . GLY A 1 254 ? -15.157 -20.205 -3.304 1.00 91.62 254 GLY A CA 1
ATOM 1868 C C . GLY A 1 254 ? -15.923 -19.733 -4.546 1.00 91.62 254 GLY A C 1
ATOM 1869 O O . GLY A 1 254 ? -16.159 -20.537 -5.443 1.00 91.62 254 GLY A O 1
ATOM 1870 N N . THR A 1 255 ? -16.288 -18.449 -4.629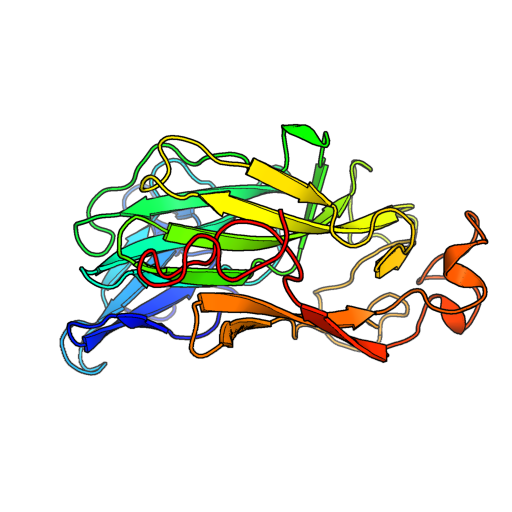 1.00 92.75 255 THR A N 1
ATOM 1871 C CA . THR A 1 255 ? -16.920 -17.871 -5.832 1.00 92.75 255 THR A CA 1
ATOM 1872 C C . THR A 1 255 ? -15.925 -17.518 -6.939 1.00 92.75 255 THR A C 1
ATOM 1874 O O . THR A 1 255 ? -16.325 -17.353 -8.092 1.00 92.75 255 THR A O 1
ATOM 1877 N N . LEU A 1 256 ? -14.637 -17.397 -6.606 1.00 92.06 256 LEU A N 1
ATOM 1878 C CA . LEU A 1 256 ? -13.558 -17.260 -7.579 1.00 92.06 256 LEU A CA 1
ATOM 1879 C C . LEU A 1 256 ? -12.945 -18.629 -7.896 1.00 92.06 256 LEU A C 1
ATOM 1881 O O . LEU A 1 256 ? -12.969 -19.517 -7.037 1.00 92.06 256 LEU A O 1
ATOM 1885 N N . PRO A 1 257 ? -12.361 -18.799 -9.096 1.00 86.88 257 PRO A N 1
ATOM 1886 C CA . PRO A 1 257 ? -11.449 -19.900 -9.375 1.00 86.88 257 PRO A CA 1
ATOM 1887 C C . PRO A 1 257 ? -10.414 -20.083 -8.259 1.00 86.88 257 PRO A C 1
ATOM 1889 O O . PRO A 1 257 ? -9.996 -19.114 -7.617 1.00 86.88 257 PRO A O 1
ATOM 1892 N N . LYS A 1 258 ? -10.023 -21.337 -8.029 1.00 77.12 258 LYS A N 1
ATOM 1893 C CA . LYS A 1 258 ? -8.915 -21.656 -7.126 1.00 77.12 258 LYS A CA 1
ATOM 1894 C C . LYS A 1 258 ? -7.591 -21.246 -7.746 1.00 77.12 258 LYS A C 1
ATOM 1896 O O . LYS A 1 258 ? -7.445 -21.464 -8.968 1.00 77.12 258 LYS A O 1
#

Radius of gyration: 17.8 Å; chains: 1; bounding box: 41×43×48 Å